Protein AF-A0A414S039-F1 (afdb_monomer)

Solvent-accessible surface area (backbone atoms only — not comparable to full-atom values): 17162 Å² total; per-residue (Å²): 117,70,66,64,52,52,51,50,50,51,52,53,52,40,61,73,67,53,50,52,66,58,47,48,56,64,47,54,73,49,40,61,67,52,50,52,54,48,49,56,51,47,52,50,54,47,50,54,74,72,63,42,92,84,55,82,83,49,75,64,58,53,52,49,46,52,53,53,48,52,50,47,46,53,52,49,43,52,51,51,50,52,51,52,50,53,52,48,52,56,51,53,52,30,40,51,34,32,50,50,41,50,50,50,55,53,52,48,50,54,49,52,49,32,32,47,76,63,75,46,81,65,76,59,84,81,73,71,86,61,46,65,59,25,49,51,36,37,30,67,69,71,72,48,88,54,69,58,53,53,51,44,53,50,51,52,53,52,50,54,51,54,28,34,54,30,31,67,75,67,35,51,66,60,24,18,49,52,51,50,50,51,60,55,49,50,25,47,41,69,57,69,40,46,74,68,51,44,51,46,38,49,51,34,56,43,44,25,72,77,71,65,52,89,72,78,61,69,38,70,72,68,33,70,68,47,44,50,50,34,56,55,48,19,66,71,43,28,69,58,54,53,49,52,53,50,49,53,31,60,76,69,72,44,59,68,45,81,50,94,59,50,57,54,55,51,31,59,55,50,48,72,40,71,72,44,40,68,67,32,76,49,72,64,36,36,17,54,51,22,38,20,50,50,50,26,47,58,45,33,44,74,68,45,86,56,44,42,46,56,97,72,30,39,34,61,103

pLDDT: mean 84.34, std 14.91, range [33.53, 97.75]

Foldseek 3Di:
DVVVVVVVVVVVVCVVVCVCVVCCVVVVLCVCLVVVLVVVVVVVVVCCVPVPPPDDDDPVNVVVVVVVSVVVSVVVSVVSVVVVVVVVVLLVVLLVLLVLLLVQLVQLLVVLCCLQPVVDQDLARDGDPCSVVSVVSLCVLVVHDDVLLVVQSVVSVVLSVVLNVCSPVVNSNVSNVSSVVLVLVLLLDLGQDHSVQSSQQSVQSSCCVVPVDDDGRGGPCPPPVLVVVLVVLLVVCLVVLVVVVVCVCVVVVHFKDQDPCVLVVVLVVCCVDVVVCVQCVDSSSSNSSSSSSVSSLVVCCVDNPAWHHDPRMIGGD

Structure (mmCIF, N/CA/C/O backbone):
data_AF-A0A414S039-F1
#
_entry.id   AF-A0A414S039-F1
#
loop_
_atom_site.group_PDB
_atom_site.id
_atom_site.type_symbol
_atom_site.label_atom_id
_atom_site.label_alt_id
_atom_site.label_comp_id
_atom_site.label_asym_id
_atom_site.label_entity_id
_atom_site.label_seq_id
_atom_site.pdbx_PDB_ins_code
_atom_site.Cartn_x
_atom_site.Cartn_y
_atom_site.Cartn_z
_atom_site.occupancy
_atom_site.B_iso_or_equiv
_atom_site.auth_seq_id
_atom_site.auth_comp_id
_atom_site.auth_asym_id
_atom_site.auth_atom_id
_atom_site.pdbx_PDB_model_num
ATOM 1 N N . MET A 1 1 ? 54.687 19.235 -17.667 1.00 43.09 1 MET A N 1
ATOM 2 C CA . MET A 1 1 ? 54.239 19.646 -16.315 1.00 43.09 1 MET A CA 1
ATOM 3 C C . MET A 1 1 ? 52.978 20.521 -16.342 1.00 43.09 1 MET A C 1
ATOM 5 O O . MET A 1 1 ? 52.082 20.271 -15.551 1.00 43.09 1 MET A O 1
ATOM 9 N N . ASN A 1 2 ? 52.832 21.465 -17.285 1.00 41.34 2 ASN A N 1
ATOM 10 C CA . ASN A 1 2 ? 51.665 22.371 -17.336 1.00 41.34 2 ASN A CA 1
ATOM 11 C C . ASN A 1 2 ? 50.341 21.715 -17.786 1.00 41.34 2 ASN A C 1
ATOM 13 O O . ASN A 1 2 ? 49.276 22.113 -17.326 1.00 41.34 2 ASN A O 1
ATOM 17 N N . PHE A 1 3 ? 50.390 20.674 -18.624 1.00 33.53 3 PHE A N 1
ATOM 18 C CA . PHE A 1 3 ? 49.184 19.992 -19.120 1.00 33.53 3 PHE A CA 1
ATOM 19 C C . PHE A 1 3 ? 48.488 19.155 -18.035 1.00 33.53 3 PHE A C 1
ATOM 21 O O . PHE A 1 3 ? 47.268 19.151 -17.922 1.00 33.53 3 PHE A O 1
ATOM 28 N N . THR A 1 4 ? 49.272 18.493 -17.182 1.00 38.31 4 THR A N 1
ATOM 29 C CA . THR A 1 4 ? 48.776 17.657 -16.082 1.00 38.31 4 THR A CA 1
ATOM 30 C C . THR A 1 4 ? 48.105 18.501 -14.998 1.00 38.31 4 THR A C 1
ATOM 32 O O . THR A 1 4 ? 47.059 18.124 -14.480 1.00 38.31 4 THR A O 1
ATOM 35 N N . ILE A 1 5 ? 48.661 19.681 -14.705 1.00 44.91 5 ILE A N 1
ATOM 36 C CA . ILE A 1 5 ? 48.104 20.627 -13.728 1.00 44.91 5 ILE A CA 1
ATOM 37 C C . ILE A 1 5 ? 46.807 21.251 -14.263 1.00 44.91 5 ILE A C 1
ATOM 39 O O . ILE A 1 5 ? 45.822 21.317 -13.530 1.00 44.91 5 ILE A O 1
ATOM 43 N N . ALA A 1 6 ? 46.762 21.620 -15.549 1.00 41.16 6 ALA A N 1
ATOM 44 C CA . ALA A 1 6 ? 45.540 22.101 -16.194 1.00 41.16 6 ALA A CA 1
ATOM 45 C C . ALA A 1 6 ? 44.437 21.026 -16.214 1.00 41.16 6 ALA A C 1
ATOM 47 O O . ALA A 1 6 ? 43.288 21.314 -15.891 1.00 41.16 6 ALA A O 1
ATOM 48 N N . PHE A 1 7 ? 44.785 19.769 -16.503 1.00 38.78 7 PHE A N 1
ATOM 49 C CA . PHE A 1 7 ? 43.836 18.652 -16.515 1.00 38.78 7 PHE A CA 1
ATOM 50 C C . PHE A 1 7 ? 43.270 18.349 -15.117 1.00 38.78 7 PHE A C 1
ATOM 52 O O . PHE A 1 7 ? 42.063 18.164 -14.957 1.00 38.78 7 PHE A O 1
ATOM 59 N N . ILE A 1 8 ? 44.114 18.382 -14.080 1.00 47.97 8 ILE A N 1
ATOM 60 C CA . ILE A 1 8 ? 43.689 18.212 -12.682 1.00 47.97 8 ILE A CA 1
ATOM 61 C C . ILE A 1 8 ? 42.815 19.393 -12.226 1.00 47.97 8 ILE A C 1
ATOM 63 O O . ILE A 1 8 ? 41.789 19.175 -11.581 1.00 47.97 8 ILE A O 1
ATOM 67 N N . ALA A 1 9 ? 43.153 20.630 -12.605 1.00 47.00 9 ALA A N 1
ATOM 68 C CA . ALA A 1 9 ? 42.349 21.815 -12.297 1.00 47.00 9 ALA A CA 1
ATOM 69 C C . ALA A 1 9 ? 40.960 21.760 -12.955 1.00 47.00 9 ALA A C 1
ATOM 71 O O . ALA A 1 9 ? 39.956 22.036 -12.298 1.00 47.00 9 ALA A O 1
ATOM 72 N N . ILE A 1 10 ? 40.886 21.311 -14.211 1.00 50.41 10 ILE A N 1
ATOM 73 C CA . ILE A 1 10 ? 39.634 21.097 -14.943 1.00 50.41 10 ILE A CA 1
ATOM 74 C C . ILE A 1 10 ? 38.785 20.012 -14.257 1.00 50.41 10 ILE A C 1
ATOM 76 O O . ILE A 1 10 ? 37.606 20.239 -13.981 1.00 50.41 10 ILE A O 1
ATOM 80 N N . ILE A 1 11 ? 39.373 18.868 -13.883 1.00 50.81 11 ILE A N 1
ATOM 81 C CA . ILE A 1 11 ? 38.671 17.796 -13.151 1.00 50.81 11 ILE A CA 1
ATOM 82 C C . ILE A 1 11 ? 38.147 18.292 -11.795 1.00 50.81 11 ILE A C 1
ATOM 84 O O . ILE A 1 11 ? 37.005 18.001 -11.430 1.00 50.81 11 ILE A O 1
ATOM 88 N N . MET A 1 12 ? 38.934 19.065 -11.046 1.00 51.44 12 MET A N 1
ATOM 89 C CA . MET A 1 12 ? 38.494 19.628 -9.765 1.00 51.44 12 MET A CA 1
ATOM 90 C C . MET A 1 12 ? 37.377 20.667 -9.938 1.00 51.44 12 MET A C 1
ATOM 92 O O . MET A 1 12 ? 36.434 20.681 -9.143 1.00 51.44 12 MET A O 1
ATOM 96 N N . MET A 1 13 ? 37.425 21.476 -11.000 1.00 48.81 13 MET A N 1
ATOM 97 C CA . MET A 1 13 ? 36.388 22.456 -11.334 1.00 48.81 13 MET A CA 1
ATOM 98 C C . MET A 1 13 ? 35.063 21.769 -11.705 1.00 48.81 13 MET A C 1
ATOM 100 O O . MET A 1 13 ? 34.014 22.105 -11.151 1.00 48.81 13 MET A O 1
ATOM 104 N N . TYR A 1 14 ? 35.106 20.725 -12.539 1.00 44.62 14 TYR A N 1
ATOM 105 C CA . TYR A 1 14 ? 33.929 19.917 -12.883 1.00 44.62 14 TYR A CA 1
ATOM 106 C C . TYR A 1 14 ? 33.366 19.139 -11.681 1.00 44.62 14 TYR A C 1
ATOM 108 O O . TYR A 1 14 ? 32.150 18.944 -11.588 1.00 44.62 14 TYR A O 1
ATOM 116 N N . LYS A 1 15 ? 34.217 18.704 -10.736 1.00 45.19 15 LYS A N 1
ATOM 117 C CA . LYS A 1 15 ? 33.803 18.017 -9.495 1.00 45.19 15 LYS A CA 1
ATOM 118 C C . LYS A 1 15 ? 33.050 18.956 -8.550 1.00 45.19 15 LYS A C 1
ATOM 120 O O . LYS A 1 15 ? 32.087 18.526 -7.920 1.00 45.19 15 LYS A O 1
ATOM 125 N N . ARG A 1 16 ? 33.446 20.232 -8.492 1.00 50.34 16 ARG A N 1
ATOM 126 C CA . ARG A 1 16 ? 32.816 21.268 -7.655 1.00 50.34 16 ARG A CA 1
ATOM 127 C C . ARG A 1 16 ? 31.472 21.760 -8.208 1.00 50.34 16 ARG A C 1
ATOM 129 O O . ARG A 1 16 ? 30.613 22.144 -7.426 1.00 50.34 16 ARG A O 1
ATOM 136 N N . LEU A 1 17 ? 31.269 21.693 -9.526 1.00 49.88 17 LEU A N 1
ATOM 137 C CA . LEU A 1 17 ? 30.041 22.133 -10.208 1.00 49.88 17 LEU A CA 1
ATOM 138 C C . LEU A 1 17 ? 28.927 21.067 -10.271 1.00 49.88 17 LEU A C 1
ATOM 140 O O . LEU A 1 17 ? 27.881 21.312 -10.859 1.00 49.88 17 LEU A O 1
ATOM 144 N N . GLY A 1 18 ? 29.129 19.858 -9.731 1.00 42.47 18 GLY A N 1
ATOM 145 C CA . GLY A 1 18 ? 28.109 18.793 -9.746 1.00 42.47 18 GLY A CA 1
ATOM 146 C C . GLY A 1 18 ? 27.827 18.168 -11.126 1.00 42.47 18 GLY A C 1
ATOM 147 O O . GLY A 1 18 ? 27.131 17.153 -11.208 1.00 42.47 18 GLY A O 1
ATOM 148 N N . ILE A 1 19 ? 28.434 18.697 -12.196 1.00 46.62 19 ILE A N 1
ATOM 149 C CA . ILE A 1 19 ? 28.293 18.262 -13.597 1.00 46.62 19 ILE A CA 1
ATOM 150 C C . ILE A 1 19 ? 28.735 16.799 -13.769 1.00 46.62 19 ILE A C 1
ATOM 152 O O . ILE A 1 19 ? 28.129 16.063 -14.543 1.00 46.62 19 ILE A O 1
ATOM 156 N N . PHE A 1 20 ? 29.704 16.317 -12.979 1.00 45.41 20 PHE A N 1
ATOM 157 C CA . PHE A 1 20 ? 30.081 14.898 -12.976 1.00 45.41 20 PHE A CA 1
ATOM 158 C C . PHE A 1 20 ? 28.930 13.961 -12.617 1.00 45.41 20 PHE A C 1
ATOM 160 O O . PHE A 1 20 ? 28.958 12.827 -13.058 1.00 45.41 20 PHE A O 1
ATOM 167 N N . SER A 1 21 ? 27.927 14.364 -11.837 1.00 44.66 21 SER A N 1
ATOM 168 C CA . SER A 1 21 ? 26.818 13.455 -11.508 1.00 44.66 21 SER A CA 1
ATOM 169 C C . SER A 1 21 ? 25.917 13.178 -12.719 1.00 44.66 21 SER A C 1
ATOM 171 O O . SER A 1 21 ? 25.520 12.032 -12.932 1.00 44.66 21 SER A O 1
ATOM 173 N N . TYR A 1 22 ? 25.688 14.208 -13.540 1.00 41.97 22 TYR A N 1
ATOM 174 C CA . TYR A 1 22 ? 24.918 14.159 -14.780 1.00 41.97 22 TYR A CA 1
ATOM 175 C C . TYR A 1 22 ? 25.745 13.554 -15.928 1.00 41.97 22 TYR A C 1
ATOM 177 O O . TYR A 1 22 ? 25.326 12.574 -16.539 1.00 41.97 22 TYR A O 1
ATOM 185 N N . LEU A 1 23 ? 26.987 14.018 -16.131 1.00 42.69 23 LEU A N 1
ATOM 186 C CA . LEU A 1 23 ? 27.935 13.432 -17.089 1.00 42.69 23 LEU A CA 1
ATOM 187 C C . LEU A 1 23 ? 28.248 11.965 -16.764 1.00 42.69 23 LEU A C 1
ATOM 189 O O . LEU A 1 23 ? 28.336 11.166 -17.678 1.00 42.69 23 LEU A O 1
ATOM 193 N N . LYS A 1 24 ? 28.369 11.550 -15.497 1.00 49.28 24 LYS A N 1
ATOM 194 C CA . LYS A 1 24 ? 28.621 10.138 -15.135 1.00 49.28 24 LYS A CA 1
ATOM 195 C C . LYS A 1 24 ? 27.445 9.225 -15.473 1.00 49.28 24 LYS A C 1
ATOM 197 O O . LYS A 1 24 ? 27.673 8.046 -15.715 1.00 49.28 24 LYS A O 1
ATOM 202 N N . TYR A 1 25 ? 26.218 9.742 -15.507 1.00 50.59 25 TYR A N 1
ATOM 203 C CA . TYR A 1 25 ? 25.056 8.975 -15.955 1.00 50.59 25 TYR A CA 1
ATOM 204 C C . TYR A 1 25 ? 25.025 8.881 -17.486 1.00 50.59 25 TYR A C 1
ATOM 206 O O . TYR A 1 25 ? 24.966 7.780 -18.023 1.00 50.59 25 TYR A O 1
ATOM 214 N N . THR A 1 26 ? 25.174 10.008 -18.188 1.00 51.19 26 THR A N 1
ATOM 215 C CA . THR A 1 26 ? 25.088 10.057 -19.657 1.00 51.19 26 THR A CA 1
ATOM 216 C C . THR A 1 26 ? 26.333 9.481 -20.346 1.00 51.19 26 THR A C 1
ATOM 218 O O . THR A 1 26 ? 26.210 8.656 -21.241 1.00 51.19 26 THR A O 1
ATOM 221 N N . ILE A 1 27 ? 27.544 9.836 -19.903 1.00 56.53 27 ILE A N 1
ATOM 222 C CA . ILE A 1 27 ? 28.824 9.303 -20.416 1.00 56.53 27 ILE A CA 1
ATOM 223 C C . ILE A 1 27 ? 29.087 7.894 -19.883 1.00 56.53 27 ILE A C 1
ATOM 225 O O . ILE A 1 27 ? 29.599 7.057 -20.619 1.00 56.53 27 ILE A O 1
ATOM 229 N N . GLY A 1 28 ? 28.700 7.584 -18.641 1.00 59.47 28 GLY A N 1
ATOM 230 C CA . GLY A 1 28 ? 28.885 6.242 -18.074 1.00 59.47 28 GLY A CA 1
ATOM 231 C C . GLY A 1 28 ? 28.172 5.147 -18.871 1.00 59.47 28 GLY A C 1
ATOM 232 O O . GLY A 1 28 ? 28.682 4.034 -18.968 1.00 59.47 28 GLY A O 1
ATOM 233 N N . GLN A 1 29 ? 27.039 5.469 -19.502 1.00 62.41 29 GLN A N 1
ATOM 234 C CA . GLN A 1 29 ? 26.310 4.541 -20.368 1.00 62.41 29 GLN A CA 1
ATOM 235 C C . GLN A 1 29 ? 27.015 4.259 -21.701 1.00 62.41 29 GLN A C 1
ATOM 237 O O . GLN A 1 29 ? 26.855 3.162 -22.227 1.00 62.41 29 GLN A O 1
ATOM 242 N N . TYR A 1 30 ? 27.813 5.190 -22.227 1.00 70.12 30 TYR A N 1
ATOM 243 C CA . TYR A 1 30 ? 28.584 5.008 -23.467 1.00 70.12 30 TYR A CA 1
ATOM 244 C C . TYR A 1 30 ? 30.063 4.693 -23.216 1.00 70.12 30 TYR A C 1
ATOM 246 O O . TYR A 1 30 ? 30.800 4.402 -24.152 1.00 70.12 30 TYR A O 1
ATOM 254 N N . LEU A 1 31 ? 30.492 4.673 -21.952 1.00 71.94 31 LEU A N 1
ATOM 255 C CA . LEU A 1 31 ? 31.853 4.344 -21.539 1.00 71.94 31 LEU A CA 1
ATOM 256 C C . LEU A 1 31 ? 32.360 3.007 -22.124 1.00 71.94 31 LEU A C 1
ATOM 258 O O . LEU A 1 31 ? 33.510 2.976 -22.564 1.00 71.94 31 LEU A O 1
ATOM 262 N N . PRO A 1 32 ? 31.549 1.932 -22.231 1.00 73.81 32 PRO A N 1
ATOM 263 C CA . PRO A 1 32 ? 31.990 0.695 -22.880 1.00 73.81 32 PRO A CA 1
ATOM 264 C C . PRO A 1 32 ? 32.329 0.853 -24.369 1.00 73.81 32 PRO A C 1
ATOM 266 O O . PRO A 1 32 ? 33.246 0.183 -24.832 1.00 73.81 32 PRO A O 1
ATOM 269 N N . MET A 1 33 ? 31.673 1.772 -25.098 1.00 75.62 33 MET A N 1
ATOM 270 C CA . MET A 1 33 ? 32.000 2.077 -26.504 1.00 75.62 33 MET A CA 1
ATOM 271 C C . MET A 1 33 ? 33.389 2.706 -26.669 1.00 75.62 33 MET A C 1
ATOM 273 O O . MET A 1 33 ? 33.927 2.701 -27.766 1.00 75.62 33 MET A O 1
ATOM 277 N N . VAL A 1 34 ? 33.974 3.247 -25.597 1.00 74.62 34 VAL A N 1
ATOM 278 C CA . VAL A 1 34 ? 35.318 3.846 -25.613 1.00 74.62 34 VAL A CA 1
ATOM 279 C C . VAL A 1 34 ? 36.339 2.908 -24.968 1.00 74.62 34 VAL A C 1
ATOM 281 O O . VAL A 1 34 ? 37.419 2.696 -25.515 1.00 74.62 34 VAL A O 1
ATOM 284 N N . LEU A 1 35 ? 35.998 2.308 -23.822 1.00 73.31 35 LEU A N 1
ATOM 285 C CA . LEU A 1 35 ? 36.905 1.442 -23.066 1.00 73.31 35 LEU A CA 1
ATOM 286 C C . LEU A 1 35 ? 37.249 0.150 -23.804 1.00 73.31 35 LEU A C 1
ATOM 288 O O . LEU A 1 35 ? 38.414 -0.223 -23.828 1.00 73.31 35 LEU A O 1
ATOM 292 N N . ILE A 1 36 ? 36.271 -0.540 -24.395 1.00 73.88 36 ILE A N 1
ATOM 293 C CA . ILE A 1 36 ? 36.509 -1.850 -25.020 1.00 73.88 36 ILE A CA 1
ATOM 294 C C . ILE A 1 36 ? 37.366 -1.712 -26.290 1.00 73.88 36 ILE A C 1
ATOM 296 O O . ILE A 1 36 ? 38.376 -2.412 -26.389 1.00 73.88 36 ILE A O 1
ATOM 300 N N . PRO A 1 37 ? 37.081 -0.761 -27.203 1.00 80.44 37 PRO A N 1
ATOM 301 C CA . PRO A 1 37 ? 38.007 -0.410 -28.280 1.00 80.44 37 PRO A CA 1
ATOM 302 C C . PRO A 1 37 ? 39.390 0.031 -27.793 1.00 80.44 37 PRO A C 1
ATOM 304 O O . PRO A 1 37 ? 40.398 -0.384 -28.361 1.00 80.44 37 PRO A O 1
ATOM 307 N N . GLY A 1 38 ? 39.454 0.830 -26.722 1.00 75.44 38 GLY A N 1
ATOM 308 C CA . GLY A 1 38 ? 40.718 1.278 -26.136 1.00 75.44 38 GLY A CA 1
ATOM 309 C C . GLY A 1 38 ? 41.568 0.132 -25.578 1.00 75.44 38 GLY A C 1
ATOM 310 O O . GLY A 1 38 ? 42.775 0.107 -25.797 1.00 75.44 38 GLY A O 1
ATOM 311 N N . ILE A 1 39 ? 40.946 -0.847 -24.914 1.00 76.00 39 ILE A N 1
ATOM 312 C CA . ILE A 1 39 ? 41.614 -2.054 -24.407 1.00 76.00 39 ILE A CA 1
ATOM 313 C C . ILE A 1 39 ? 42.107 -2.921 -25.570 1.00 76.00 39 ILE A C 1
ATOM 315 O O . ILE A 1 39 ? 43.247 -3.372 -25.536 1.00 76.00 39 ILE A O 1
ATOM 319 N N . ALA A 1 40 ? 41.298 -3.115 -26.617 1.00 76.19 40 ALA A N 1
ATOM 320 C CA . ALA A 1 40 ? 41.705 -3.873 -27.801 1.00 76.19 40 ALA A CA 1
ATOM 321 C C . ALA A 1 40 ? 42.925 -3.243 -28.501 1.00 76.19 40 ALA A C 1
ATOM 323 O O . ALA A 1 40 ? 43.854 -3.952 -28.888 1.00 76.19 40 ALA A O 1
ATOM 324 N N . LEU A 1 41 ? 42.961 -1.910 -28.595 1.00 78.81 41 LEU A N 1
ATOM 325 C CA . LEU A 1 41 ? 44.102 -1.173 -29.139 1.00 78.81 41 LEU A CA 1
ATOM 326 C C . LEU A 1 41 ? 45.338 -1.267 -28.230 1.00 78.81 41 LEU A C 1
ATOM 328 O O . LEU A 1 41 ? 46.450 -1.439 -28.720 1.00 78.81 41 LEU A O 1
ATOM 332 N N . LEU A 1 42 ? 45.154 -1.208 -26.909 1.00 76.19 42 LEU A N 1
ATOM 333 C CA . LEU A 1 42 ? 46.243 -1.341 -25.940 1.00 76.19 42 LEU A CA 1
ATOM 334 C C . LEU A 1 42 ? 46.865 -2.744 -25.968 1.00 76.19 42 LEU A C 1
ATOM 336 O O . LEU A 1 42 ? 48.086 -2.854 -25.950 1.00 76.19 42 LEU A O 1
ATOM 340 N N . ILE A 1 43 ? 46.051 -3.801 -26.060 1.00 78.12 43 ILE A N 1
ATOM 341 C CA . ILE A 1 43 ? 46.523 -5.187 -26.209 1.00 78.12 43 ILE A CA 1
ATOM 342 C C . ILE A 1 43 ? 47.388 -5.321 -27.464 1.00 78.12 43 ILE A C 1
ATOM 344 O O . ILE A 1 43 ? 48.472 -5.893 -27.388 1.00 78.12 43 ILE A O 1
ATOM 348 N N . PHE A 1 44 ? 46.958 -4.744 -28.591 1.00 75.81 44 PHE A N 1
ATOM 349 C CA . PHE A 1 44 ? 47.769 -4.717 -29.806 1.00 75.81 44 PHE A CA 1
ATOM 350 C C . PHE A 1 44 ? 49.103 -3.993 -29.589 1.00 75.81 44 PHE A C 1
ATOM 352 O O . PHE A 1 44 ? 50.144 -4.581 -29.858 1.00 75.81 44 PHE A O 1
ATOM 359 N N . CYS A 1 45 ? 49.095 -2.782 -29.016 1.00 75.94 45 CYS A N 1
ATOM 360 C CA . CYS A 1 45 ? 50.324 -2.033 -28.728 1.00 75.94 45 CYS A CA 1
ATOM 361 C C . CYS A 1 45 ? 51.285 -2.787 -27.792 1.00 75.94 45 CYS A C 1
ATOM 363 O O . CYS A 1 45 ? 52.500 -2.692 -27.943 1.00 75.94 45 CYS A O 1
ATOM 365 N N . VAL A 1 46 ? 50.764 -3.525 -26.806 1.00 75.06 46 VAL A N 1
ATOM 366 C CA . VAL A 1 46 ? 51.587 -4.333 -25.893 1.00 75.06 46 VAL A CA 1
ATOM 367 C C . VAL A 1 46 ? 52.187 -5.530 -26.624 1.00 75.06 46 VAL A C 1
ATOM 369 O O . VAL A 1 46 ? 53.375 -5.783 -26.459 1.00 75.06 46 VAL A O 1
ATOM 372 N N . ILE A 1 47 ? 51.409 -6.232 -27.454 1.00 71.56 47 ILE A N 1
ATOM 373 C CA . ILE A 1 47 ? 51.903 -7.355 -28.263 1.00 71.56 47 ILE A CA 1
ATOM 374 C C . ILE A 1 47 ? 53.007 -6.880 -29.210 1.00 71.56 47 ILE A C 1
ATOM 376 O O . ILE A 1 47 ? 54.062 -7.508 -29.252 1.00 71.56 47 ILE A O 1
ATOM 380 N N . THR A 1 48 ? 52.814 -5.752 -29.899 1.00 68.19 48 THR A N 1
ATOM 381 C CA . THR A 1 48 ? 53.848 -5.185 -30.773 1.00 68.19 48 THR A CA 1
ATOM 382 C C . THR A 1 48 ? 55.093 -4.795 -29.977 1.00 68.19 48 THR A C 1
ATOM 384 O O . THR A 1 48 ? 56.185 -5.193 -30.339 1.00 68.19 48 THR A O 1
ATOM 387 N N . LEU A 1 49 ? 54.964 -4.114 -28.833 1.00 68.44 49 LEU A N 1
ATOM 388 C CA . LEU A 1 49 ? 56.131 -3.678 -28.051 1.00 68.44 49 LEU A CA 1
ATOM 389 C C . LEU A 1 49 ? 56.907 -4.826 -27.374 1.00 68.44 49 LEU A C 1
ATOM 391 O O . LEU A 1 49 ? 58.109 -4.683 -27.163 1.00 68.44 49 LEU A O 1
ATOM 395 N N . TYR A 1 50 ? 56.249 -5.933 -27.004 1.00 64.00 50 TYR A N 1
ATOM 396 C CA . TYR A 1 50 ? 56.884 -7.057 -26.292 1.00 64.00 50 TYR A CA 1
ATOM 397 C C . TYR A 1 50 ? 57.393 -8.185 -27.203 1.00 64.00 50 TYR A C 1
ATOM 399 O O . TYR A 1 50 ? 58.367 -8.838 -26.835 1.00 64.00 50 TYR A O 1
ATOM 407 N N . TYR A 1 51 ? 56.762 -8.439 -28.356 1.00 60.78 51 TYR A N 1
ATOM 408 C CA . TYR A 1 51 ? 57.121 -9.553 -29.253 1.00 60.78 51 TYR A CA 1
ATOM 409 C C . TYR A 1 51 ? 57.946 -9.132 -30.489 1.00 60.78 51 TYR A C 1
ATOM 411 O O . TYR A 1 51 ? 58.403 -9.996 -31.232 1.00 60.78 51 TYR A O 1
ATOM 419 N N . GLU A 1 52 ? 58.196 -7.835 -30.710 1.00 56.03 52 GLU A N 1
ATOM 420 C CA . GLU A 1 52 ? 58.962 -7.328 -31.866 1.00 56.03 52 GLU A CA 1
ATOM 421 C C . GLU A 1 52 ? 60.508 -7.429 -31.856 1.00 56.03 52 GLU A C 1
ATOM 423 O O . GLU A 1 52 ? 61.083 -7.015 -32.867 1.00 56.03 52 GLU A O 1
ATOM 428 N N . PRO A 1 53 ? 61.256 -7.959 -30.858 1.00 56.50 53 PRO A N 1
ATOM 429 C CA . PRO A 1 53 ? 62.712 -8.015 -31.020 1.00 56.50 53 PRO A CA 1
ATOM 430 C C . PRO A 1 53 ? 63.183 -8.845 -32.232 1.00 56.50 53 PRO A C 1
ATOM 432 O O . PRO A 1 53 ? 64.266 -8.574 -32.747 1.00 56.50 53 PRO A O 1
ATOM 435 N N . GLU A 1 54 ? 62.394 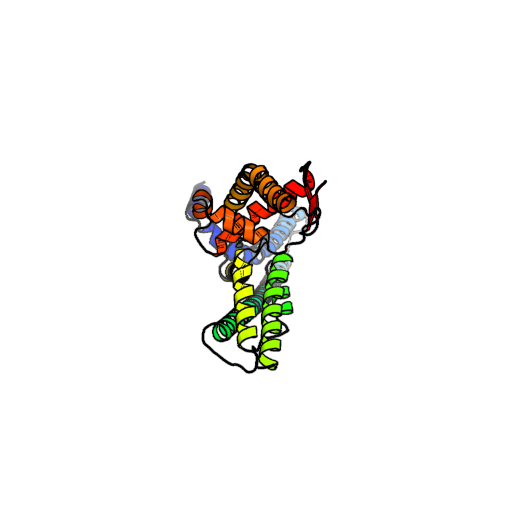-9.816 -32.719 1.00 54.66 54 GLU A N 1
ATOM 436 C CA . GLU A 1 54 ? 62.867 -10.798 -33.716 1.00 54.66 54 GLU A CA 1
ATOM 437 C C . GLU A 1 54 ? 62.116 -10.813 -35.063 1.00 54.66 54 GLU A C 1
ATOM 439 O O . GLU A 1 54 ? 62.689 -11.228 -36.071 1.00 54.66 54 GLU A O 1
ATOM 444 N N . THR A 1 55 ? 60.887 -10.294 -35.157 1.00 57.66 55 THR A N 1
ATOM 445 C CA . THR A 1 55 ? 60.123 -10.239 -36.421 1.00 57.66 55 THR A CA 1
ATOM 446 C C . THR A 1 55 ? 59.587 -8.835 -36.676 1.00 57.66 55 THR A C 1
ATOM 448 O O . THR A 1 55 ? 58.689 -8.374 -35.977 1.00 57.66 55 THR A O 1
ATOM 451 N N . LYS A 1 56 ? 60.122 -8.145 -37.693 1.00 65.19 56 LYS A N 1
ATOM 452 C CA . LYS A 1 56 ? 59.632 -6.823 -38.114 1.00 65.19 56 LYS A CA 1
ATOM 453 C C . LYS A 1 56 ? 58.254 -6.961 -38.761 1.00 65.19 56 LYS A C 1
ATOM 455 O O . LYS A 1 56 ? 58.154 -7.547 -39.838 1.00 65.19 56 LYS A O 1
ATOM 460 N N . LEU A 1 57 ? 57.230 -6.372 -38.147 1.00 65.44 57 LEU A N 1
ATOM 461 C CA . LEU A 1 57 ? 55.896 -6.254 -38.734 1.00 65.44 57 LEU A CA 1
ATOM 462 C C . LEU A 1 57 ? 55.953 -5.563 -40.102 1.00 65.44 57 LEU A C 1
ATOM 464 O O . LEU A 1 57 ? 56.565 -4.503 -40.281 1.00 65.44 57 LEU A O 1
ATOM 468 N N . THR A 1 58 ? 55.291 -6.156 -41.088 1.00 74.38 58 THR A N 1
ATOM 469 C CA . THR A 1 58 ? 55.184 -5.583 -42.427 1.00 74.38 58 THR A CA 1
ATOM 470 C C . THR A 1 58 ? 54.083 -4.522 -42.484 1.00 74.38 58 THR A C 1
ATOM 472 O O . THR A 1 58 ? 53.079 -4.569 -41.772 1.00 74.38 58 THR A O 1
ATOM 475 N N . LYS A 1 59 ? 54.223 -3.554 -43.401 1.00 73.44 59 LYS A N 1
ATOM 476 C CA . LYS A 1 59 ? 53.188 -2.527 -43.637 1.00 73.44 59 LYS A CA 1
ATOM 477 C C . LYS A 1 59 ? 51.817 -3.138 -43.959 1.00 73.44 59 LYS A C 1
ATOM 479 O O . LYS A 1 59 ? 50.797 -2.549 -43.618 1.00 73.44 59 LYS A O 1
ATOM 484 N N . SER A 1 60 ? 51.794 -4.303 -44.610 1.00 78.50 60 SER A N 1
ATOM 485 C CA . SER A 1 60 ? 50.559 -5.009 -44.964 1.00 78.50 60 SER A CA 1
ATOM 486 C C . SER A 1 60 ? 49.832 -5.553 -43.732 1.00 78.50 60 SER A C 1
ATOM 488 O O . SER A 1 60 ? 48.616 -5.395 -43.636 1.00 78.50 60 SER A O 1
ATOM 490 N N . GLU A 1 61 ? 50.559 -6.108 -42.762 1.00 75.31 61 GLU A N 1
ATOM 491 C CA . GLU A 1 61 ? 49.993 -6.615 -41.504 1.00 75.31 61 GLU A CA 1
ATOM 492 C C . GLU A 1 61 ? 49.438 -5.485 -40.631 1.00 75.31 61 GLU A C 1
ATOM 494 O O . GLU A 1 61 ? 48.343 -5.615 -40.086 1.00 75.31 61 GLU A O 1
ATOM 499 N N . LEU A 1 62 ? 50.125 -4.338 -40.578 1.00 72.50 62 LEU A N 1
ATOM 500 C CA . LEU A 1 62 ? 49.620 -3.125 -39.922 1.00 72.50 62 LEU A CA 1
ATOM 501 C C . LEU A 1 62 ? 48.306 -2.646 -40.551 1.00 72.50 62 LEU A C 1
ATOM 503 O O . LEU A 1 62 ? 47.334 -2.398 -39.840 1.00 72.50 62 LEU A O 1
ATOM 507 N N . ILE A 1 63 ? 48.245 -2.546 -41.882 1.00 76.19 63 ILE A N 1
ATOM 508 C CA . ILE A 1 63 ? 47.026 -2.131 -42.596 1.00 76.19 63 ILE A CA 1
ATOM 509 C C . ILE A 1 63 ? 45.888 -3.142 -42.378 1.00 76.19 63 ILE A C 1
ATOM 511 O O . ILE A 1 63 ? 44.750 -2.737 -42.138 1.00 76.19 63 ILE A O 1
ATOM 515 N N . SER A 1 64 ? 46.191 -4.443 -42.403 1.00 79.88 64 SER A N 1
ATOM 516 C CA . SER A 1 64 ? 45.228 -5.516 -42.128 1.00 79.88 64 SER A CA 1
ATOM 517 C C . SER A 1 64 ? 44.677 -5.442 -40.699 1.00 79.88 64 SER A C 1
ATOM 519 O O . SER A 1 64 ? 43.463 -5.550 -40.489 1.00 79.88 64 SER A O 1
ATOM 521 N N . PHE A 1 65 ? 45.542 -5.169 -39.715 1.00 79.00 65 PHE A N 1
ATOM 522 C CA . PHE A 1 65 ? 45.129 -4.937 -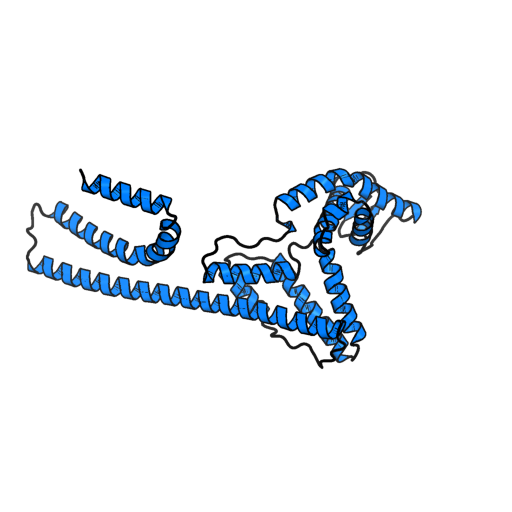38.335 1.00 79.00 65 PHE A CA 1
ATOM 523 C C . PHE A 1 65 ? 44.226 -3.710 -38.220 1.00 79.00 65 PHE A C 1
ATOM 525 O O . PHE A 1 65 ? 43.148 -3.821 -37.647 1.00 79.00 65 PHE A O 1
ATOM 532 N N . TYR A 1 66 ? 44.603 -2.560 -38.790 1.00 76.25 66 TYR A N 1
ATOM 533 C CA . TYR A 1 66 ? 43.762 -1.359 -38.737 1.00 76.25 66 TYR A CA 1
ATOM 534 C C . TYR A 1 66 ? 42.399 -1.579 -39.400 1.00 76.25 66 TYR A C 1
ATOM 536 O O . TYR A 1 66 ? 41.387 -1.136 -38.858 1.00 76.25 66 TYR A O 1
ATOM 544 N N . GLY A 1 67 ? 42.349 -2.303 -40.523 1.00 77.50 67 GLY A N 1
ATOM 545 C CA . GLY A 1 67 ? 41.094 -2.697 -41.166 1.00 77.50 67 GLY A CA 1
ATOM 546 C C . GLY A 1 67 ? 40.229 -3.583 -40.265 1.00 77.50 67 GLY A C 1
ATOM 547 O O . GLY A 1 67 ? 39.049 -3.297 -40.059 1.00 77.50 67 GLY A O 1
ATOM 548 N N . SER A 1 68 ? 40.828 -4.610 -39.661 1.00 82.56 68 SER A N 1
ATOM 549 C CA . SER A 1 68 ? 40.146 -5.530 -38.738 1.00 82.56 68 SER A CA 1
ATOM 550 C C . SER A 1 68 ? 39.688 -4.833 -37.454 1.00 82.56 68 SER A C 1
ATOM 552 O O . SER A 1 68 ? 38.582 -5.068 -36.971 1.00 82.56 68 SER A O 1
ATOM 554 N N . PHE A 1 69 ? 40.507 -3.928 -36.921 1.00 78.81 69 PHE A N 1
ATOM 555 C CA . PHE A 1 69 ? 40.204 -3.122 -35.746 1.00 78.81 69 PHE A CA 1
ATOM 556 C C . PHE A 1 69 ? 39.055 -2.151 -36.025 1.00 78.81 69 PHE A C 1
ATOM 558 O O . PHE A 1 69 ? 38.112 -2.089 -35.242 1.00 78.81 69 PHE A O 1
ATOM 565 N N . LEU A 1 70 ? 39.073 -1.437 -37.154 1.00 78.81 70 LEU A N 1
ATOM 566 C CA . LEU A 1 70 ? 37.970 -0.557 -37.552 1.00 78.81 70 LEU A CA 1
ATOM 567 C C . LEU A 1 70 ? 36.662 -1.335 -37.738 1.00 78.81 70 LEU A C 1
ATOM 569 O O . LEU A 1 70 ? 35.616 -0.882 -37.270 1.00 78.81 70 LEU A O 1
ATOM 573 N N . ALA A 1 71 ? 36.719 -2.519 -38.355 1.00 85.44 71 ALA A N 1
ATOM 574 C CA . ALA A 1 71 ? 35.561 -3.400 -38.486 1.00 85.44 71 ALA A CA 1
ATOM 575 C C . ALA A 1 71 ? 35.030 -3.857 -37.115 1.00 85.44 71 ALA A C 1
ATOM 577 O O . ALA A 1 71 ? 33.823 -3.791 -36.870 1.00 85.44 71 ALA A O 1
ATOM 578 N N . PHE A 1 72 ? 35.920 -4.245 -36.195 1.00 85.19 72 PHE A N 1
ATOM 579 C CA . PHE A 1 72 ? 35.570 -4.588 -34.815 1.00 85.19 72 PHE A CA 1
ATOM 580 C C . PHE A 1 72 ? 34.909 -3.417 -34.082 1.00 85.19 72 PHE A C 1
ATOM 582 O O . PHE A 1 72 ? 33.837 -3.591 -33.505 1.00 85.19 72 PHE A O 1
ATOM 589 N N . VAL A 1 73 ? 35.504 -2.221 -34.124 1.00 82.12 73 VAL A N 1
ATOM 590 C CA . VAL A 1 73 ? 34.954 -1.025 -33.470 1.00 82.12 73 VAL A CA 1
ATOM 591 C C . VAL A 1 73 ? 33.578 -0.689 -34.038 1.00 82.12 73 VAL A C 1
ATOM 593 O O . VAL A 1 73 ? 32.649 -0.445 -33.269 1.00 82.12 73 VAL A O 1
ATOM 596 N N . GLY A 1 74 ? 33.416 -0.733 -35.362 1.00 81.69 74 GLY A N 1
ATOM 597 C CA . GLY A 1 74 ? 32.129 -0.507 -36.018 1.00 81.69 74 GLY A CA 1
ATOM 598 C C . GLY A 1 74 ? 31.058 -1.499 -35.558 1.00 81.69 74 GLY A C 1
ATOM 599 O O . GLY A 1 74 ? 29.985 -1.085 -35.111 1.00 81.69 74 GLY A O 1
ATOM 600 N N . ALA A 1 75 ? 31.359 -2.799 -35.603 1.00 88.62 75 ALA A N 1
ATOM 601 C CA . ALA A 1 75 ? 30.432 -3.852 -35.191 1.00 88.62 75 ALA A CA 1
ATOM 602 C C . ALA A 1 75 ? 30.094 -3.784 -33.692 1.00 88.62 75 ALA A C 1
ATOM 604 O O . ALA A 1 75 ? 28.925 -3.885 -33.313 1.00 88.62 75 ALA A O 1
ATOM 605 N N . PHE A 1 76 ? 31.096 -3.560 -32.838 1.00 82.44 76 PHE A N 1
ATOM 606 C CA . PHE A 1 76 ? 30.923 -3.459 -31.392 1.00 82.44 76 PHE A CA 1
ATOM 607 C C . PHE A 1 76 ? 30.077 -2.241 -31.004 1.00 82.44 76 PHE A C 1
ATOM 609 O O . PHE A 1 76 ? 29.102 -2.378 -30.264 1.00 82.44 76 PHE A O 1
ATOM 616 N N . CYS A 1 77 ? 30.408 -1.055 -31.523 1.00 83.00 77 CYS A N 1
ATOM 617 C CA . CYS A 1 77 ? 29.675 0.173 -31.223 1.00 83.00 77 CYS A CA 1
ATOM 618 C C . CYS A 1 77 ? 28.224 0.098 -31.713 1.00 83.00 77 CYS A C 1
ATOM 620 O O . CYS A 1 77 ? 27.318 0.477 -30.968 1.00 83.00 77 CYS A O 1
ATOM 622 N N . LEU A 1 78 ? 27.982 -0.440 -32.915 1.00 85.88 78 LEU A N 1
ATOM 623 C CA . LEU A 1 78 ? 26.628 -0.639 -33.438 1.00 85.88 78 LEU A CA 1
ATOM 624 C C . LEU A 1 78 ? 25.840 -1.648 -32.590 1.00 85.88 78 LEU A C 1
ATOM 626 O O . LEU A 1 78 ? 24.713 -1.361 -32.183 1.00 85.88 78 LEU A O 1
ATOM 630 N N . GLY A 1 79 ? 26.436 -2.801 -32.276 1.00 84.75 79 GLY A N 1
ATOM 631 C CA . GLY A 1 79 ? 25.809 -3.825 -31.439 1.00 84.75 79 GLY A CA 1
ATOM 632 C C . GLY A 1 79 ? 25.470 -3.307 -30.040 1.00 84.75 79 GLY A C 1
ATOM 633 O O . GLY A 1 79 ? 24.350 -3.489 -29.560 1.00 84.75 79 GLY A O 1
ATOM 634 N N . TYR A 1 80 ? 26.395 -2.583 -29.407 1.00 80.50 80 TYR A N 1
ATOM 635 C CA . TYR A 1 80 ? 26.182 -1.981 -28.092 1.00 80.50 80 TYR A CA 1
ATOM 636 C C . TYR A 1 80 ? 25.132 -0.857 -28.125 1.00 80.50 80 TYR A C 1
ATOM 638 O O . TYR A 1 80 ? 24.321 -0.743 -27.203 1.00 80.50 80 TYR A O 1
ATOM 646 N N . PHE A 1 81 ? 25.083 -0.057 -29.195 1.00 81.75 81 PHE A N 1
ATOM 647 C CA . PHE A 1 81 ? 24.036 0.949 -29.390 1.00 81.75 81 PHE A CA 1
ATOM 648 C C . PHE A 1 81 ? 22.646 0.309 -29.495 1.00 81.75 81 PHE A C 1
ATOM 650 O O . PHE A 1 81 ? 21.721 0.732 -28.800 1.00 81.75 81 PHE A O 1
ATOM 657 N N . ILE A 1 82 ? 22.500 -0.737 -30.316 1.00 83.69 82 ILE A N 1
ATOM 658 C CA . ILE A 1 82 ? 21.243 -1.489 -30.457 1.00 83.69 82 ILE A CA 1
ATOM 659 C C . ILE A 1 82 ? 20.844 -2.110 -29.116 1.00 83.69 82 ILE A C 1
ATOM 661 O O . ILE A 1 82 ? 19.691 -1.989 -28.704 1.00 83.69 82 ILE A O 1
ATOM 665 N N . TYR A 1 83 ? 21.795 -2.716 -28.401 1.00 81.44 83 TYR A N 1
ATOM 666 C CA . TYR A 1 83 ? 21.567 -3.260 -27.065 1.00 81.44 83 TYR A CA 1
ATOM 667 C C . TYR A 1 83 ? 21.019 -2.195 -26.106 1.00 81.44 83 TYR A C 1
ATOM 669 O O . TYR A 1 83 ? 19.989 -2.415 -25.468 1.00 81.44 83 TYR A O 1
ATOM 677 N N . LYS A 1 84 ? 21.650 -1.016 -26.048 1.00 79.56 84 LYS A N 1
ATOM 678 C CA . LYS A 1 84 ? 21.208 0.087 -25.183 1.00 79.56 84 LYS A CA 1
ATOM 679 C C . LYS A 1 84 ? 19.847 0.643 -25.575 1.00 79.56 84 LYS A C 1
ATOM 681 O O . LYS A 1 84 ? 19.038 0.948 -24.700 1.00 79.56 84 LYS A O 1
ATOM 686 N N . ARG A 1 85 ? 19.566 0.738 -26.873 1.00 80.81 85 ARG A N 1
ATOM 687 C CA . ARG A 1 85 ? 18.253 1.152 -27.373 1.00 80.81 85 ARG A CA 1
ATOM 688 C C . ARG A 1 85 ? 17.165 0.149 -26.986 1.00 80.81 85 ARG A C 1
ATOM 690 O O . ARG A 1 85 ? 16.116 0.560 -26.507 1.00 80.81 85 ARG A O 1
ATOM 697 N N . ASN A 1 86 ? 17.429 -1.147 -27.132 1.00 81.31 86 ASN A N 1
ATOM 698 C CA . ASN A 1 86 ? 16.497 -2.199 -26.723 1.00 81.31 86 ASN A CA 1
ATOM 699 C C . ASN A 1 86 ? 16.283 -2.217 -25.206 1.00 81.31 86 ASN A C 1
ATOM 701 O O . ASN A 1 86 ? 15.159 -2.403 -24.751 1.00 81.31 86 ASN A O 1
ATOM 705 N N . GLU A 1 87 ? 17.340 -2.003 -24.420 1.00 79.38 87 GLU A N 1
ATOM 706 C CA . GLU A 1 87 ? 17.238 -1.855 -22.967 1.00 79.38 87 GLU A CA 1
ATOM 707 C C . GLU A 1 87 ? 16.320 -0.680 -22.604 1.00 79.38 87 GLU A C 1
ATOM 709 O O . GLU A 1 87 ? 15.391 -0.861 -21.819 1.00 79.38 87 GLU A O 1
ATOM 714 N N . LYS A 1 88 ? 16.514 0.487 -23.230 1.00 79.81 88 LYS A N 1
ATOM 715 C CA . LYS A 1 88 ? 15.646 1.653 -23.034 1.00 79.81 88 LYS A CA 1
ATOM 716 C C . LYS A 1 88 ? 14.190 1.358 -23.405 1.00 79.81 88 LYS A C 1
ATOM 718 O O . LYS A 1 88 ? 13.316 1.611 -22.589 1.00 79.81 88 LYS A O 1
ATOM 723 N N . ASN A 1 89 ? 13.938 0.756 -24.568 1.00 81.62 89 ASN A N 1
ATOM 724 C CA . ASN A 1 89 ? 12.578 0.410 -24.995 1.00 81.62 89 ASN A CA 1
ATOM 725 C C . ASN A 1 89 ? 11.871 -0.501 -23.976 1.00 81.62 89 ASN A C 1
ATOM 727 O O . ASN A 1 89 ? 10.724 -0.252 -23.625 1.00 81.62 89 ASN A O 1
ATOM 731 N N . ARG A 1 90 ? 12.569 -1.512 -23.438 1.00 80.62 90 ARG A N 1
ATOM 732 C CA . ARG A 1 90 ? 12.019 -2.390 -22.389 1.00 80.62 90 ARG A CA 1
ATOM 733 C C . ARG A 1 90 ? 11.693 -1.629 -21.103 1.00 80.62 90 ARG A C 1
ATOM 735 O O . ARG A 1 90 ? 10.725 -1.957 -20.425 1.00 80.62 90 ARG A O 1
ATOM 742 N N . PHE A 1 91 ? 12.514 -0.647 -20.729 1.00 81.56 91 PHE A N 1
ATOM 743 C CA . PHE A 1 91 ? 12.223 0.207 -19.577 1.00 81.56 91 PHE A CA 1
ATOM 744 C C . PHE A 1 91 ? 11.012 1.104 -19.832 1.00 81.56 91 PHE A C 1
ATOM 746 O O . PHE A 1 91 ? 10.136 1.175 -18.972 1.00 81.56 91 PHE A O 1
ATOM 753 N N . ASP A 1 92 ? 10.928 1.721 -21.008 1.00 84.19 92 ASP A N 1
ATOM 754 C CA . ASP A 1 92 ? 9.807 2.578 -21.400 1.00 84.19 92 ASP A CA 1
ATOM 755 C C . ASP A 1 92 ? 8.485 1.784 -21.418 1.00 84.19 92 ASP A C 1
ATOM 757 O O . ASP A 1 92 ? 7.469 2.258 -20.908 1.00 84.19 92 ASP A O 1
ATOM 761 N N . GLU A 1 93 ? 8.503 0.535 -21.899 1.00 87.31 93 GLU A N 1
ATOM 762 C CA . GLU A 1 93 ? 7.356 -0.385 -21.836 1.00 87.31 93 GLU A CA 1
ATOM 763 C C . GLU A 1 93 ? 6.915 -0.660 -20.393 1.00 87.31 93 GLU A C 1
ATOM 765 O O . GLU A 1 93 ? 5.732 -0.530 -20.069 1.00 87.31 93 GLU A O 1
ATOM 770 N N . LYS A 1 94 ? 7.853 -0.982 -19.496 1.00 88.31 94 LYS A N 1
ATOM 771 C CA . LYS A 1 94 ? 7.552 -1.208 -18.073 1.00 88.31 94 LYS A CA 1
ATOM 772 C C . LYS A 1 94 ? 6.972 0.030 -17.401 1.00 88.31 94 LYS A C 1
ATOM 774 O O . LYS A 1 94 ? 5.995 -0.068 -16.662 1.00 88.31 94 LYS A O 1
ATOM 779 N N . ILE A 1 95 ? 7.536 1.204 -17.679 1.00 88.25 95 ILE A N 1
ATOM 780 C CA . ILE A 1 95 ? 7.031 2.481 -17.162 1.00 88.25 95 ILE A CA 1
ATOM 781 C C . ILE A 1 95 ? 5.615 2.742 -17.683 1.00 88.25 95 ILE A C 1
ATOM 783 O O . ILE A 1 95 ? 4.747 3.149 -16.909 1.00 88.25 95 ILE A O 1
ATOM 787 N N . ALA A 1 96 ? 5.340 2.453 -18.956 1.00 90.12 96 ALA A N 1
ATOM 788 C CA . ALA A 1 96 ? 3.994 2.562 -19.508 1.00 90.12 96 ALA A CA 1
ATOM 789 C C . ALA A 1 96 ? 3.005 1.642 -18.773 1.00 90.12 96 ALA A C 1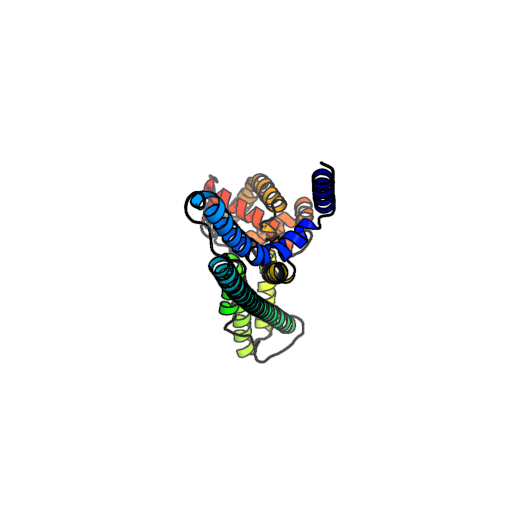
ATOM 791 O O . ALA A 1 96 ? 1.905 2.081 -18.440 1.00 90.12 96 ALA A O 1
ATOM 792 N N . LYS A 1 97 ? 3.394 0.405 -18.434 1.00 92.50 97 LYS A N 1
ATOM 793 C CA . LYS A 1 97 ? 2.560 -0.503 -17.623 1.00 92.50 97 LYS A CA 1
ATOM 794 C C . LYS A 1 97 ? 2.330 0.019 -16.200 1.00 92.50 97 LYS A C 1
ATOM 796 O O . LYS A 1 97 ? 1.195 -0.016 -15.730 1.00 92.50 97 LYS A O 1
ATOM 801 N N . CYS A 1 98 ? 3.342 0.594 -15.548 1.00 91.31 98 CYS A N 1
ATOM 802 C CA . CYS A 1 98 ? 3.173 1.276 -14.257 1.00 91.31 98 CYS A CA 1
ATOM 803 C C . CYS A 1 98 ? 2.176 2.443 -14.344 1.00 91.31 98 CYS A C 1
ATOM 805 O O . CYS A 1 98 ? 1.332 2.607 -13.462 1.00 91.31 98 CYS A O 1
ATOM 807 N N . LYS A 1 99 ? 2.246 3.244 -15.414 1.00 90.94 99 LYS A N 1
ATOM 808 C CA . LYS A 1 99 ? 1.320 4.360 -15.659 1.00 90.94 99 LYS A CA 1
ATOM 809 C C . LYS A 1 99 ? -0.103 3.878 -15.935 1.00 90.94 99 LYS A C 1
ATOM 811 O O . LYS A 1 99 ? -1.044 4.495 -15.447 1.00 90.94 99 LYS A O 1
ATOM 816 N N . LEU A 1 100 ? -0.271 2.764 -16.652 1.00 93.44 100 LEU A N 1
ATOM 817 C CA . LEU A 1 100 ? -1.579 2.128 -16.827 1.00 93.44 100 LEU A CA 1
ATOM 818 C C . LEU A 1 100 ? -2.166 1.693 -15.484 1.00 93.44 100 LEU A C 1
ATOM 820 O O . LEU A 1 100 ? -3.320 2.006 -15.213 1.00 93.44 100 LEU A O 1
ATOM 824 N N . LEU A 1 101 ? -1.375 1.047 -14.621 1.00 95.44 101 LEU A N 1
ATOM 825 C CA . LEU A 1 101 ? -1.823 0.672 -13.278 1.00 95.44 101 LEU A CA 1
ATOM 826 C C . LEU A 1 101 ? -2.266 1.893 -12.466 1.00 95.44 101 LEU A C 1
ATOM 828 O O . LEU A 1 101 ? -3.342 1.877 -11.874 1.00 95.44 101 LEU A O 1
ATOM 832 N N . LEU A 1 102 ? -1.465 2.960 -12.468 1.00 94.56 102 LEU A N 1
ATOM 833 C CA . LEU A 1 102 ? -1.807 4.201 -11.775 1.00 94.56 102 LEU A CA 1
ATOM 834 C C . LEU A 1 102 ? -3.119 4.797 -12.301 1.00 94.56 102 LEU A C 1
ATOM 836 O O . LEU A 1 102 ? -3.997 5.132 -11.511 1.00 94.56 102 LEU A O 1
ATOM 840 N N . ASN A 1 103 ? -3.280 4.865 -13.622 1.00 93.81 103 ASN A N 1
ATOM 841 C CA . ASN A 1 103 ? -4.497 5.371 -14.249 1.00 93.81 103 ASN A CA 1
ATOM 842 C C . ASN A 1 103 ? -5.727 4.524 -13.880 1.00 93.81 103 ASN A C 1
ATOM 844 O O . ASN A 1 103 ? -6.792 5.064 -13.591 1.00 93.81 103 ASN A O 1
ATOM 848 N N . VAL A 1 104 ? -5.591 3.196 -13.832 1.00 95.00 104 VAL A N 1
ATOM 849 C CA . VAL A 1 104 ? -6.669 2.300 -13.387 1.00 95.00 104 VAL A CA 1
ATOM 850 C C . VAL A 1 104 ? -7.053 2.582 -11.927 1.00 95.00 104 VAL A C 1
ATOM 852 O O . VAL A 1 104 ? -8.239 2.675 -11.612 1.00 95.00 104 VAL A O 1
ATOM 855 N N . LEU A 1 105 ? -6.079 2.784 -11.035 1.00 96.06 105 LEU A N 1
ATOM 856 C CA . LEU A 1 105 ? -6.349 3.128 -9.632 1.00 96.06 105 LEU A CA 1
ATOM 857 C C . LEU A 1 105 ? -7.042 4.490 -9.492 1.00 96.06 105 LEU A C 1
ATOM 859 O O . LEU A 1 105 ? -7.979 4.632 -8.715 1.00 96.06 105 LEU A O 1
ATOM 863 N N . GLU A 1 106 ? -6.597 5.501 -10.236 1.00 94.56 106 GLU A N 1
ATOM 864 C CA . GLU A 1 106 ? -7.175 6.848 -10.179 1.00 94.56 106 GLU A CA 1
ATOM 865 C C . GLU A 1 106 ? -8.592 6.901 -10.747 1.00 94.56 106 GLU A C 1
ATOM 867 O O . GLU A 1 106 ? -9.476 7.509 -10.143 1.00 94.56 106 GLU A O 1
ATOM 872 N N . THR A 1 107 ? -8.826 6.242 -11.880 1.00 94.81 107 THR A N 1
ATOM 873 C CA . THR A 1 107 ? -10.150 6.192 -12.511 1.00 94.81 107 THR A CA 1
ATOM 874 C C . THR A 1 107 ? -11.154 5.454 -11.634 1.00 94.81 107 THR A C 1
ATOM 876 O O . THR A 1 107 ? -12.245 5.971 -11.398 1.00 94.81 107 THR A O 1
ATOM 879 N N . THR A 1 108 ? -10.785 4.294 -11.085 1.00 96.31 108 THR A N 1
ATOM 880 C CA . THR A 1 108 ? -11.660 3.549 -10.167 1.00 96.31 108 THR A CA 1
ATOM 881 C C . THR A 1 108 ? -11.955 4.338 -8.894 1.00 96.31 108 THR A C 1
ATOM 883 O O . THR A 1 108 ? -13.125 4.461 -8.542 1.00 96.31 108 THR A O 1
ATOM 886 N N . ASP A 1 109 ? -10.959 4.973 -8.266 1.00 94.88 109 ASP A N 1
ATOM 887 C CA . ASP A 1 109 ? -11.182 5.832 -7.091 1.00 94.88 109 ASP A CA 1
ATOM 888 C C . ASP A 1 109 ? -12.141 6.988 -7.368 1.00 94.88 109 ASP A C 1
ATOM 890 O O . ASP A 1 109 ? -13.038 7.269 -6.572 1.00 94.88 109 ASP A O 1
ATOM 894 N N . GLN A 1 110 ? -11.983 7.659 -8.509 1.00 95.19 110 GLN A N 1
ATOM 895 C CA . GLN A 1 110 ? -12.877 8.749 -8.889 1.00 95.19 110 GLN A CA 1
ATOM 896 C C . GLN A 1 110 ? -14.316 8.266 -9.065 1.00 95.19 110 GLN A C 1
ATOM 898 O O . GLN A 1 110 ? -15.246 8.960 -8.648 1.00 95.19 110 GLN A O 1
ATOM 903 N N . VAL A 1 111 ? -14.523 7.096 -9.675 1.00 96.12 111 VAL A N 1
ATOM 904 C CA . VAL A 1 111 ? -15.872 6.546 -9.837 1.00 96.12 111 VAL A CA 1
ATOM 905 C C . VAL A 1 111 ? -16.443 6.110 -8.488 1.00 96.12 111 VAL A C 1
ATOM 907 O O . VAL A 1 111 ? -17.581 6.472 -8.197 1.00 96.12 111 VAL A O 1
ATOM 910 N N . MET A 1 112 ? -15.670 5.427 -7.638 1.00 96.50 112 MET A N 1
ATOM 911 C CA . MET A 1 112 ? -16.112 5.041 -6.291 1.00 96.50 112 MET A CA 1
ATOM 912 C C . MET A 1 112 ? -16.541 6.261 -5.463 1.00 96.50 112 MET A C 1
ATOM 914 O O . MET A 1 112 ? -17.629 6.276 -4.884 1.00 96.50 112 MET A O 1
ATOM 918 N N . LEU A 1 113 ? -15.744 7.333 -5.499 1.00 95.75 113 LEU A N 1
ATOM 919 C CA . LEU A 1 113 ? -16.068 8.603 -4.851 1.00 95.75 113 LEU A CA 1
ATOM 920 C C . LEU A 1 113 ? -17.360 9.223 -5.402 1.00 95.75 113 LEU A C 1
ATOM 922 O O . LEU A 1 113 ? -18.178 9.734 -4.636 1.00 95.75 113 LEU A O 1
ATOM 926 N N . ARG A 1 114 ? -17.559 9.187 -6.725 1.00 96.06 114 ARG A N 1
ATOM 927 C CA . ARG A 1 114 ? -18.783 9.681 -7.380 1.00 96.06 114 ARG A CA 1
ATOM 928 C C . ARG A 1 114 ? -20.023 8.903 -6.959 1.00 96.06 114 ARG A C 1
ATOM 930 O O . ARG A 1 114 ? -21.063 9.523 -6.736 1.00 96.06 114 ARG A O 1
ATOM 937 N N . VAL A 1 115 ? -19.906 7.585 -6.827 1.00 94.56 115 VAL A N 1
ATOM 938 C CA . VAL A 1 115 ? -20.988 6.727 -6.330 1.00 94.56 115 VAL A CA 1
ATOM 939 C C . VAL A 1 115 ? -21.339 7.093 -4.889 1.00 94.56 115 VAL A C 1
ATOM 941 O O . VAL A 1 115 ? -22.500 7.364 -4.602 1.00 94.56 115 VAL A O 1
ATOM 944 N N . SER A 1 116 ? -20.337 7.182 -4.010 1.00 94.19 116 SER A N 1
ATOM 945 C CA . SER A 1 116 ? -20.544 7.472 -2.584 1.00 94.19 116 SER A CA 1
ATOM 946 C C . SER A 1 116 ? -21.087 8.882 -2.324 1.00 94.19 116 SER A C 1
ATOM 948 O O . SER A 1 116 ? -22.064 9.029 -1.597 1.00 94.19 116 SER A O 1
ATOM 950 N N . ARG A 1 117 ? -20.490 9.927 -2.914 1.00 92.19 117 ARG A N 1
ATOM 951 C CA . ARG A 1 117 ? -20.740 11.322 -2.492 1.00 92.19 117 ARG A CA 1
ATOM 952 C C . ARG A 1 117 ? -21.529 12.178 -3.470 1.00 92.19 117 ARG A C 1
ATOM 954 O O . ARG A 1 117 ? -21.997 13.246 -3.093 1.00 92.19 117 ARG A O 1
ATOM 961 N N . TYR A 1 118 ? -21.647 11.751 -4.724 1.00 91.62 118 TYR A N 1
ATOM 962 C CA . TYR A 1 118 ? -22.217 12.574 -5.795 1.00 91.62 118 TYR A CA 1
ATOM 963 C C . TYR A 1 118 ? -23.439 11.930 -6.458 1.00 91.62 118 TYR A C 1
ATOM 965 O O . TYR A 1 118 ? -23.837 12.346 -7.545 1.00 91.62 118 TYR A O 1
ATOM 973 N N . HIS A 1 119 ? -24.031 10.916 -5.817 1.00 88.81 119 HIS A N 1
ATOM 974 C CA . HIS A 1 119 ? -25.213 10.192 -6.299 1.00 88.81 119 HIS A CA 1
ATOM 975 C C . HIS A 1 119 ? -25.079 9.660 -7.736 1.00 88.81 119 HIS A C 1
ATOM 977 O O . HIS A 1 119 ? -26.076 9.495 -8.444 1.00 88.81 119 HIS A O 1
ATOM 983 N N . PHE A 1 120 ? -23.852 9.391 -8.186 1.00 93.38 120 PHE A N 1
ATOM 984 C CA . PHE A 1 120 ? -23.608 8.796 -9.491 1.00 93.38 120 PHE A CA 1
ATOM 985 C C . PHE A 1 120 ? -24.024 7.323 -9.463 1.00 93.38 120 PHE A C 1
ATOM 987 O O . PHE A 1 120 ? -23.620 6.581 -8.572 1.00 93.38 120 PHE A O 1
ATOM 994 N N . LYS A 1 121 ? -24.824 6.891 -10.441 1.00 94.44 121 LYS A N 1
ATOM 995 C CA . LYS A 1 121 ? -25.391 5.534 -10.497 1.00 94.44 121 LYS A CA 1
ATOM 996 C C . LYS A 1 121 ? -24.943 4.803 -11.767 1.00 94.44 121 LYS A C 1
ATOM 998 O O . LYS A 1 121 ? -25.746 4.633 -12.684 1.00 94.44 121 LYS A O 1
ATOM 1003 N N . PRO A 1 122 ? -23.656 4.433 -11.882 1.00 94.38 122 PRO A N 1
ATOM 1004 C CA . PRO A 1 122 ? -23.191 3.628 -13.001 1.00 94.38 122 PRO A CA 1
ATOM 1005 C C . PRO A 1 122 ? -23.771 2.212 -12.902 1.00 94.38 122 PRO A C 1
ATOM 1007 O O . PRO A 1 122 ? -24.141 1.758 -11.821 1.00 94.38 122 PRO A O 1
ATOM 1010 N N . ALA A 1 123 ? -23.826 1.494 -14.025 1.00 90.06 123 ALA A N 1
ATOM 1011 C CA . ALA A 1 123 ? -24.181 0.074 -14.005 1.00 90.06 123 ALA A CA 1
ATOM 1012 C C . ALA A 1 123 ? -23.109 -0.763 -13.277 1.00 90.06 123 ALA A C 1
ATOM 1014 O O . ALA A 1 123 ? -23.441 -1.668 -12.523 1.00 90.06 123 ALA A O 1
ATOM 1015 N N . PHE A 1 124 ? -21.830 -0.441 -13.494 1.00 92.62 124 PHE A N 1
ATOM 1016 C CA . PHE A 1 124 ? -20.671 -1.021 -12.814 1.00 92.62 124 PHE A CA 1
ATOM 1017 C C . PHE A 1 124 ? -19.453 -0.094 -12.971 1.00 92.62 124 PHE A C 1
ATOM 1019 O O . PHE A 1 124 ? -19.395 0.726 -13.893 1.00 92.62 124 PHE A O 1
ATOM 1026 N N . ILE A 1 125 ? -18.469 -0.220 -12.082 1.00 95.06 125 ILE A N 1
ATOM 1027 C CA . ILE A 1 125 ? -17.138 0.380 -12.205 1.00 95.06 125 ILE A CA 1
ATOM 1028 C C . ILE A 1 125 ? -16.288 -0.557 -13.063 1.00 95.06 125 ILE A C 1
ATOM 1030 O O . ILE A 1 125 ? -15.896 -1.635 -12.617 1.00 95.06 125 ILE A O 1
ATOM 1034 N N . ASN A 1 126 ? -16.012 -0.147 -14.300 1.00 91.88 126 ASN A N 1
ATOM 1035 C CA . ASN A 1 126 ? -15.165 -0.910 -15.210 1.00 91.88 126 ASN A CA 1
ATOM 1036 C C . ASN A 1 126 ? -13.679 -0.660 -14.918 1.00 91.88 126 ASN A C 1
ATOM 1038 O O . ASN A 1 126 ? -13.261 0.494 -14.797 1.00 91.88 126 ASN A O 1
ATOM 1042 N N . TYR A 1 127 ? -12.883 -1.723 -14.865 1.00 93.31 127 TYR A N 1
ATOM 1043 C CA . TYR A 1 127 ? -11.430 -1.650 -14.763 1.00 93.31 127 TYR A CA 1
ATOM 1044 C C . TYR A 1 127 ? -10.787 -2.872 -15.422 1.00 93.31 127 TYR A C 1
ATOM 1046 O O . TYR A 1 127 ? -11.436 -3.895 -15.625 1.00 93.31 127 TYR A O 1
ATOM 1054 N N . ASP A 1 128 ? -9.509 -2.764 -15.782 1.00 91.00 128 ASP A N 1
ATOM 1055 C CA . ASP A 1 128 ? -8.790 -3.874 -16.402 1.00 91.00 128 ASP A CA 1
ATOM 1056 C C . ASP A 1 128 ? -8.437 -4.949 -15.352 1.00 91.00 128 ASP A C 1
ATOM 1058 O O . ASP A 1 128 ? -7.638 -4.670 -14.448 1.00 91.00 128 ASP A O 1
ATOM 1062 N N . PRO A 1 129 ? -8.968 -6.185 -15.459 1.00 88.94 129 PRO A N 1
ATOM 1063 C CA . PRO A 1 129 ? -8.680 -7.254 -14.501 1.00 88.94 129 PRO A CA 1
ATOM 1064 C C . PRO A 1 129 ? -7.211 -7.704 -14.541 1.00 88.94 129 PRO A C 1
ATOM 1066 O O . PRO A 1 129 ? -6.727 -8.323 -13.595 1.00 88.94 129 PRO A O 1
ATOM 1069 N N . ASN A 1 130 ? -6.459 -7.354 -15.591 1.00 92.00 130 ASN A N 1
ATOM 1070 C CA . ASN A 1 130 ? -5.030 -7.648 -15.707 1.00 92.00 130 ASN A CA 1
ATOM 1071 C C . ASN A 1 130 ? -4.138 -6.691 -14.903 1.00 92.00 130 ASN A C 1
ATOM 1073 O O . ASN A 1 130 ? -2.917 -6.712 -15.076 1.00 92.00 130 ASN A O 1
ATOM 1077 N N . TRP A 1 131 ? -4.702 -5.868 -14.013 1.00 94.44 131 TRP A N 1
ATOM 1078 C CA . TRP A 1 131 ? -3.941 -4.947 -13.164 1.00 94.44 131 TRP A CA 1
ATOM 1079 C C . TRP A 1 131 ? -2.784 -5.634 -12.419 1.00 94.44 131 TRP A C 1
ATOM 1081 O O . TRP A 1 131 ? -1.732 -5.026 -12.214 1.00 94.44 131 TRP A O 1
ATOM 1091 N N . ILE A 1 132 ? -2.932 -6.917 -12.068 1.00 95.12 132 ILE A N 1
ATOM 1092 C CA . ILE A 1 132 ? -1.887 -7.684 -11.383 1.00 95.12 132 ILE A CA 1
ATOM 1093 C C . ILE A 1 132 ? -0.646 -7.894 -12.261 1.00 95.12 132 ILE A C 1
ATOM 1095 O O . ILE A 1 132 ? 0.475 -7.856 -11.760 1.00 95.12 132 ILE A O 1
ATOM 1099 N N . ASN A 1 133 ? -0.822 -8.021 -13.579 1.00 94.56 133 ASN A N 1
ATOM 1100 C CA . ASN A 1 133 ? 0.287 -8.094 -14.529 1.00 94.56 133 ASN A CA 1
ATOM 1101 C C . ASN A 1 133 ? 1.016 -6.751 -14.604 1.00 94.56 133 ASN A C 1
ATOM 1103 O O . ASN A 1 133 ? 2.243 -6.716 -14.640 1.00 94.56 133 ASN A O 1
ATOM 1107 N N . TYR A 1 134 ? 0.284 -5.635 -14.541 1.00 94.44 134 TYR A N 1
ATOM 1108 C CA . TYR A 1 134 ? 0.897 -4.305 -14.474 1.00 94.44 134 TYR A CA 1
ATOM 1109 C C . TYR A 1 134 ? 1.703 -4.110 -13.189 1.00 94.44 134 TYR A C 1
ATOM 1111 O O . TYR A 1 134 ? 2.767 -3.493 -13.213 1.00 94.44 134 TYR A O 1
ATOM 1119 N N . TYR A 1 135 ? 1.241 -4.688 -12.080 1.00 94.62 135 TYR A N 1
ATOM 1120 C CA . TYR A 1 135 ? 1.999 -4.714 -10.835 1.00 94.62 135 TYR A CA 1
ATOM 1121 C C . TYR A 1 135 ? 3.284 -5.555 -10.943 1.00 94.62 135 TYR A C 1
ATOM 1123 O O . TYR A 1 135 ? 4.334 -5.131 -10.462 1.00 94.62 135 TYR A O 1
ATOM 1131 N N . TYR A 1 136 ? 3.252 -6.706 -11.617 1.00 94.12 136 TYR A N 1
ATOM 1132 C CA . TYR A 1 136 ? 4.468 -7.499 -11.834 1.00 94.12 136 TYR A CA 1
ATOM 1133 C C . TYR A 1 136 ? 5.498 -6.776 -12.708 1.00 94.12 136 TYR A C 1
ATOM 1135 O O . TYR A 1 136 ? 6.699 -6.856 -12.441 1.00 94.12 136 TYR A O 1
ATOM 1143 N N . GLU A 1 137 ? 5.054 -5.995 -13.695 1.00 92.06 137 GLU A N 1
ATOM 1144 C CA . GLU A 1 137 ? 5.955 -5.128 -14.464 1.00 92.06 137 GLU A CA 1
ATOM 1145 C C . GLU A 1 137 ? 6.563 -4.016 -13.600 1.00 92.06 137 GLU A C 1
ATOM 1147 O O . GLU A 1 137 ? 7.748 -3.700 -13.743 1.00 92.06 137 GLU A O 1
ATOM 1152 N N . TYR A 1 138 ? 5.801 -3.483 -12.639 1.00 90.94 138 TYR A N 1
ATOM 1153 C CA . TYR A 1 138 ? 6.332 -2.588 -11.612 1.00 90.94 138 TYR A CA 1
ATOM 1154 C C . TYR A 1 138 ? 7.407 -3.274 -10.755 1.00 90.94 138 TYR A C 1
ATOM 1156 O O . TYR A 1 138 ? 8.493 -2.715 -10.597 1.00 90.94 138 TYR A O 1
ATOM 1164 N N . GLU A 1 139 ? 7.174 -4.487 -10.244 1.00 91.19 139 GLU A N 1
ATOM 1165 C CA . GLU A 1 139 ? 8.182 -5.228 -9.463 1.00 91.19 139 GLU A CA 1
ATOM 1166 C C . GLU A 1 139 ? 9.449 -5.490 -10.287 1.00 91.19 139 GLU A C 1
ATOM 1168 O O . GLU A 1 139 ? 10.573 -5.306 -9.804 1.00 91.19 139 GLU A O 1
ATOM 1173 N N . ALA A 1 140 ? 9.279 -5.843 -11.562 1.00 88.50 140 ALA A N 1
ATOM 1174 C CA . ALA A 1 140 ? 10.374 -6.035 -12.503 1.00 88.50 140 ALA A CA 1
ATOM 1175 C C . ALA A 1 140 ? 11.114 -4.726 -12.831 1.00 88.50 140 ALA A C 1
ATOM 1177 O O . ALA A 1 140 ? 12.290 -4.769 -13.210 1.00 88.50 140 ALA A O 1
ATOM 1178 N N . LEU A 1 141 ? 10.449 -3.573 -12.718 1.00 86.75 141 LEU A N 1
ATOM 1179 C CA . LEU A 1 141 ? 11.041 -2.245 -12.867 1.00 86.75 141 LEU A CA 1
ATOM 1180 C C . LEU A 1 141 ? 11.853 -1.868 -11.622 1.00 86.75 141 LEU A C 1
ATOM 1182 O O . LEU A 1 141 ? 13.005 -1.456 -11.744 1.00 86.75 141 LEU A O 1
ATOM 1186 N N . VAL A 1 142 ? 11.308 -2.046 -10.416 1.00 85.62 142 VAL A N 1
ATOM 1187 C CA . VAL A 1 142 ? 12.002 -1.700 -9.158 1.00 85.62 142 VAL A CA 1
ATOM 1188 C C . VAL A 1 142 ? 12.987 -2.774 -8.681 1.00 85.62 142 VAL A C 1
ATOM 1190 O O . VAL A 1 142 ? 13.760 -2.520 -7.758 1.00 85.62 142 VAL A O 1
ATOM 1193 N N . LYS A 1 143 ? 12.998 -3.948 -9.327 1.00 86.88 143 LYS A N 1
ATOM 1194 C CA . LYS A 1 143 ? 13.855 -5.110 -9.016 1.00 86.88 143 LYS A CA 1
ATOM 1195 C C . LYS A 1 143 ? 13.721 -5.580 -7.565 1.00 86.88 143 LYS A C 1
ATOM 1197 O O . LYS A 1 143 ? 14.697 -5.997 -6.942 1.00 86.88 143 LYS A O 1
ATOM 1202 N N . ARG A 1 144 ? 12.512 -5.483 -7.015 1.00 86.44 144 ARG A N 1
ATOM 1203 C CA . ARG A 1 144 ? 12.198 -5.854 -5.635 1.00 86.44 144 ARG A CA 1
ATOM 1204 C C . ARG A 1 144 ? 10.734 -6.265 -5.542 1.00 86.44 144 ARG A C 1
ATOM 1206 O O . ARG A 1 144 ? 9.876 -5.550 -6.047 1.00 86.44 144 ARG A O 1
ATOM 1213 N N . ALA A 1 145 ? 10.480 -7.358 -4.827 1.00 88.25 145 ALA A N 1
ATOM 1214 C CA . ALA A 1 145 ? 9.128 -7.738 -4.453 1.00 88.25 145 ALA A CA 1
ATOM 1215 C C . ALA A 1 145 ? 8.616 -6.876 -3.287 1.00 88.25 145 ALA A C 1
ATOM 1217 O O . ALA A 1 145 ? 9.356 -6.631 -2.323 1.00 88.25 145 ALA A O 1
ATOM 1218 N N . ASP A 1 146 ? 7.363 -6.425 -3.357 1.00 90.69 146 ASP A N 1
ATOM 1219 C CA . ASP A 1 146 ? 6.729 -5.668 -2.269 1.00 90.69 146 ASP A CA 1
ATOM 1220 C C . ASP A 1 146 ? 5.316 -6.185 -1.970 1.00 90.69 146 ASP A C 1
ATOM 1222 O O . ASP A 1 146 ? 4.305 -5.626 -2.400 1.00 90.69 146 ASP A O 1
ATOM 1226 N N . ILE A 1 147 ? 5.270 -7.272 -1.196 1.00 91.94 147 ILE A N 1
ATOM 1227 C CA . ILE A 1 147 ? 4.039 -7.985 -0.828 1.00 91.94 147 ILE A CA 1
ATOM 1228 C C . ILE A 1 147 ? 3.024 -7.051 -0.155 1.00 91.94 147 ILE A C 1
ATOM 1230 O O . ILE A 1 147 ? 1.830 -7.155 -0.436 1.00 91.94 147 ILE A O 1
ATOM 1234 N N . ASP A 1 148 ? 3.483 -6.116 0.681 1.00 93.31 148 ASP A N 1
ATOM 1235 C CA . ASP A 1 148 ? 2.597 -5.173 1.365 1.00 93.31 148 ASP A CA 1
ATOM 1236 C C . ASP A 1 148 ? 1.924 -4.229 0.367 1.00 93.31 148 ASP A C 1
ATOM 1238 O O . ASP A 1 148 ? 0.717 -4.001 0.446 1.00 93.31 148 ASP A O 1
ATOM 1242 N N . LEU A 1 149 ? 2.683 -3.716 -0.608 1.00 93.69 149 LEU A N 1
ATOM 1243 C CA . LEU A 1 149 ? 2.130 -2.881 -1.673 1.00 93.69 149 LEU A CA 1
ATOM 1244 C C . LEU A 1 149 ? 1.115 -3.667 -2.506 1.00 93.69 149 LEU A C 1
ATOM 1246 O O . LEU A 1 149 ? 0.013 -3.177 -2.749 1.00 93.69 149 LEU A O 1
ATOM 1250 N N . LYS A 1 150 ? 1.449 -4.905 -2.894 1.00 95.25 150 LYS A N 1
ATOM 1251 C CA . LYS A 1 150 ? 0.527 -5.786 -3.625 1.00 95.25 150 LYS A CA 1
ATOM 1252 C C . LYS A 1 150 ? -0.775 -5.986 -2.857 1.00 95.25 150 LYS A C 1
ATOM 1254 O O . LYS A 1 150 ?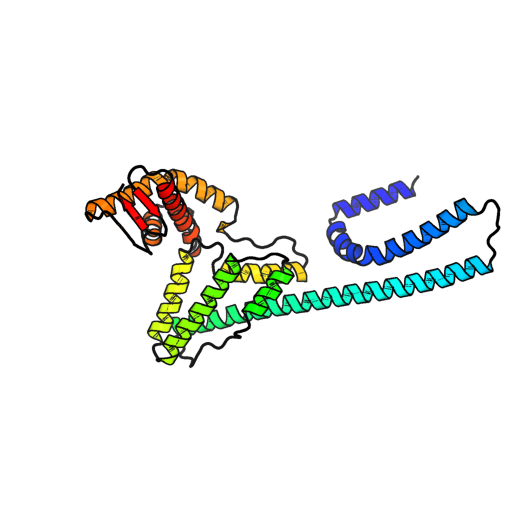 -1.854 -5.933 -3.445 1.00 95.25 150 LYS A O 1
ATOM 1259 N N . HIS A 1 151 ? -0.679 -6.226 -1.552 1.00 95.00 151 HIS A N 1
ATOM 1260 C CA . HIS A 1 151 ? -1.837 -6.438 -0.697 1.00 95.00 151 HIS A CA 1
ATOM 1261 C C . HIS A 1 151 ? -2.712 -5.179 -0.598 1.00 95.00 151 HIS A C 1
ATOM 1263 O O . HIS A 1 151 ? -3.932 -5.290 -0.702 1.00 95.00 151 HIS A O 1
ATOM 1269 N N . THR A 1 152 ? -2.116 -3.988 -0.471 1.00 95.19 152 THR A N 1
ATOM 1270 C CA . THR A 1 152 ? -2.859 -2.715 -0.493 1.00 95.19 152 THR A CA 1
ATOM 1271 C C . THR A 1 152 ? -3.591 -2.509 -1.822 1.00 95.19 152 THR A C 1
ATOM 1273 O O . THR A 1 152 ? -4.778 -2.191 -1.814 1.00 95.19 152 THR A O 1
ATOM 1276 N N . LEU A 1 153 ? -2.941 -2.771 -2.961 1.00 95.88 153 LEU A N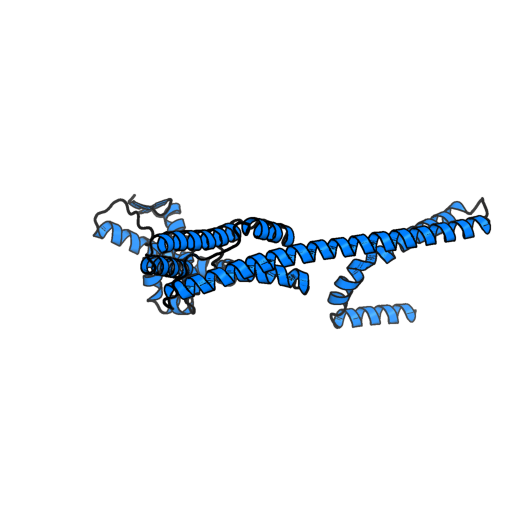 1
ATOM 1277 C CA . LEU A 1 153 ? -3.593 -2.692 -4.277 1.00 95.88 153 LEU A CA 1
ATOM 1278 C C . LEU A 1 153 ? -4.713 -3.731 -4.435 1.00 95.88 153 LEU A C 1
ATOM 1280 O O . LEU A 1 153 ? -5.779 -3.424 -4.955 1.00 95.88 153 LEU A O 1
ATOM 1284 N N . SER A 1 154 ? -4.500 -4.951 -3.940 1.00 96.19 154 SER A N 1
ATOM 1285 C CA . SER A 1 154 ? -5.523 -6.005 -3.968 1.00 96.19 154 SER A CA 1
ATOM 1286 C C . SER A 1 154 ? -6.752 -5.609 -3.150 1.00 96.19 154 SER A C 1
ATOM 1288 O O . SER A 1 154 ? -7.875 -5.860 -3.572 1.00 96.19 154 SER A O 1
ATOM 1290 N N . LEU A 1 155 ? -6.554 -4.973 -1.988 1.00 95.44 155 LEU A N 1
ATOM 1291 C CA . LEU A 1 155 ? -7.657 -4.474 -1.169 1.00 95.44 155 LEU A CA 1
ATOM 1292 C C . LEU A 1 155 ? -8.486 -3.435 -1.929 1.00 95.44 155 LEU A C 1
ATOM 1294 O O . LEU A 1 155 ? -9.707 -3.532 -1.906 1.00 95.44 155 LEU A O 1
ATOM 1298 N N . HIS A 1 156 ? -7.837 -2.499 -2.624 1.00 96.50 156 HIS A N 1
ATOM 1299 C CA . HIS A 1 156 ? -8.515 -1.507 -3.462 1.00 96.50 156 HIS A CA 1
ATOM 1300 C C . HIS A 1 156 ? -9.430 -2.169 -4.501 1.00 96.50 156 HIS A C 1
ATOM 1302 O O . HIS A 1 156 ? -10.625 -1.887 -4.537 1.00 96.50 156 HIS A O 1
ATOM 1308 N N . PHE A 1 157 ? -8.906 -3.102 -5.302 1.00 97.00 157 PHE A N 1
ATOM 1309 C CA . PHE A 1 157 ? -9.709 -3.778 -6.330 1.00 97.00 157 PHE A CA 1
ATOM 1310 C C . PHE A 1 157 ? -10.801 -4.675 -5.739 1.00 97.00 157 PHE A C 1
ATOM 1312 O O . PHE A 1 157 ? -11.926 -4.663 -6.228 1.00 97.00 157 PHE A O 1
ATOM 1319 N N . ASN A 1 158 ? -10.536 -5.349 -4.618 1.00 96.50 158 ASN A N 1
ATOM 1320 C CA . ASN A 1 158 ? -11.570 -6.090 -3.896 1.00 96.50 158 ASN A CA 1
ATOM 1321 C C . ASN A 1 158 ? -12.694 -5.168 -3.386 1.00 96.50 158 ASN A C 1
ATOM 1323 O O . ASN A 1 158 ? -13.851 -5.584 -3.333 1.00 96.50 158 ASN A O 1
ATOM 1327 N N . THR A 1 159 ? -12.384 -3.929 -2.990 1.00 97.38 159 THR A N 1
ATOM 1328 C CA . THR A 1 159 ? -13.399 -2.927 -2.628 1.00 97.38 159 THR A CA 1
ATOM 1329 C C . THR A 1 159 ? -14.228 -2.529 -3.848 1.00 97.38 159 THR A C 1
ATOM 1331 O O . THR A 1 159 ? -15.455 -2.505 -3.750 1.00 97.38 159 THR A O 1
ATOM 1334 N N . VAL A 1 160 ? -13.591 -2.300 -5.003 1.00 97.50 160 VAL A N 1
ATOM 1335 C CA . VAL A 1 160 ? -14.294 -2.045 -6.275 1.00 97.50 160 VAL A CA 1
ATOM 1336 C C . VAL A 1 160 ? -15.245 -3.198 -6.609 1.00 97.50 160 VAL A C 1
ATOM 1338 O O . VAL A 1 160 ? -16.408 -2.958 -6.929 1.00 97.50 160 VAL A O 1
ATOM 1341 N N . ASP A 1 161 ? -14.796 -4.446 -6.471 1.00 97.31 161 ASP A N 1
ATOM 1342 C CA . ASP A 1 161 ? -15.619 -5.627 -6.744 1.00 97.31 161 ASP A CA 1
ATOM 1343 C C . ASP A 1 161 ? -16.814 -5.729 -5.791 1.00 97.31 161 ASP A C 1
ATOM 1345 O O . ASP A 1 161 ? -17.941 -5.957 -6.232 1.00 97.31 161 ASP A O 1
ATOM 1349 N N . LYS A 1 162 ? -16.612 -5.481 -4.491 1.00 97.69 162 LYS A N 1
ATOM 1350 C CA . LYS A 1 162 ? -17.709 -5.435 -3.509 1.00 97.69 162 LYS A CA 1
ATOM 1351 C C . LYS A 1 162 ? -18.734 -4.350 -3.841 1.00 97.69 162 LYS A C 1
ATOM 1353 O O . LYS A 1 162 ? -19.934 -4.592 -3.727 1.00 97.69 162 LYS A O 1
ATOM 1358 N N . MET A 1 163 ? -18.280 -3.173 -4.272 1.00 97.75 163 MET A N 1
ATOM 1359 C CA . MET A 1 163 ? -19.181 -2.117 -4.739 1.00 97.75 163 MET A CA 1
ATOM 1360 C C . MET A 1 163 ? -19.936 -2.542 -5.998 1.00 97.75 163 MET A C 1
ATOM 1362 O O . MET A 1 163 ? -21.133 -2.290 -6.093 1.00 97.75 163 MET A O 1
ATOM 1366 N N . ASN A 1 164 ? -19.267 -3.200 -6.948 1.00 97.56 164 ASN A N 1
ATOM 1367 C CA . ASN A 1 164 ? -19.898 -3.719 -8.162 1.00 97.56 164 ASN A CA 1
ATOM 1368 C C . ASN A 1 164 ? -21.003 -4.734 -7.854 1.00 97.56 164 ASN A C 1
ATOM 1370 O O . ASN A 1 164 ? -22.062 -4.660 -8.471 1.00 97.56 164 ASN A O 1
ATOM 1374 N N . VAL A 1 165 ? -20.799 -5.619 -6.873 1.00 97.31 165 VAL A N 1
ATOM 1375 C CA . VAL A 1 165 ? -21.843 -6.541 -6.393 1.00 97.31 165 VAL A CA 1
ATOM 1376 C C . VAL A 1 165 ? -23.051 -5.767 -5.854 1.00 97.31 165 VAL A C 1
ATOM 1378 O O . VAL A 1 165 ? -24.165 -5.987 -6.316 1.00 97.31 165 VAL A O 1
ATOM 1381 N N . ALA A 1 166 ? -22.840 -4.794 -4.962 1.00 96.56 166 ALA A N 1
ATOM 1382 C CA . ALA A 1 166 ? -23.935 -3.986 -4.415 1.00 96.56 166 ALA A CA 1
ATOM 1383 C C . ALA A 1 166 ? -24.688 -3.186 -5.500 1.00 96.56 166 ALA A C 1
ATOM 1385 O O . ALA A 1 166 ? -25.914 -3.089 -5.482 1.00 96.56 166 ALA A O 1
ATOM 1386 N N . MET A 1 167 ? -23.970 -2.643 -6.489 1.00 96.25 167 MET A N 1
ATOM 1387 C CA . MET A 1 167 ? -24.582 -1.930 -7.616 1.00 96.25 167 MET A CA 1
ATOM 1388 C C . MET A 1 167 ? -25.371 -2.853 -8.549 1.00 96.25 167 MET A C 1
ATOM 1390 O O . MET A 1 167 ? -26.403 -2.426 -9.069 1.00 96.25 167 MET A O 1
ATOM 1394 N N . ALA A 1 168 ? -24.938 -4.103 -8.743 1.00 95.81 168 ALA A N 1
ATOM 1395 C CA . ALA A 1 168 ? -25.693 -5.095 -9.511 1.00 95.81 168 ALA A CA 1
ATOM 1396 C C . ALA A 1 168 ? -27.069 -5.371 -8.874 1.00 95.81 168 ALA A C 1
ATOM 1398 O O . ALA A 1 168 ? -28.069 -5.474 -9.587 1.00 95.81 168 ALA A O 1
ATOM 1399 N N . ASP A 1 169 ? -27.132 -5.352 -7.540 1.00 95.50 169 ASP A N 1
ATOM 1400 C CA . ASP A 1 169 ? -28.369 -5.451 -6.754 1.00 95.50 169 ASP A CA 1
ATOM 1401 C C . ASP A 1 169 ? -29.148 -4.121 -6.666 1.00 95.50 169 ASP A C 1
ATOM 1403 O O . ASP A 1 169 ? -30.192 -4.038 -6.018 1.00 95.50 169 ASP A O 1
ATOM 1407 N N . LYS A 1 170 ? -28.675 -3.069 -7.352 1.00 95.06 170 LYS A N 1
ATOM 1408 C CA . LYS A 1 170 ? -29.194 -1.686 -7.325 1.00 95.06 170 LYS A CA 1
ATOM 1409 C C . LYS A 1 170 ? -29.119 -1.010 -5.949 1.00 95.06 170 LYS A C 1
ATOM 1411 O O . LYS A 1 170 ? -29.730 0.047 -5.760 1.00 95.06 170 LYS A O 1
ATOM 1416 N N . ASP A 1 171 ? -28.332 -1.551 -5.022 1.00 96.38 171 ASP A N 1
ATOM 1417 C CA . ASP A 1 171 ? -28.090 -0.978 -3.698 1.00 96.38 171 ASP A CA 1
ATOM 1418 C C . ASP A 1 171 ? -26.890 -0.012 -3.725 1.00 96.38 171 ASP A C 1
ATOM 1420 O O . ASP A 1 171 ? -25.769 -0.300 -3.294 1.00 96.38 171 ASP A O 1
ATOM 1424 N N . TYR A 1 172 ? -27.133 1.181 -4.272 1.00 95.25 172 TYR A N 1
ATOM 1425 C CA . TYR A 1 172 ? -26.123 2.241 -4.349 1.00 95.25 172 TYR A CA 1
ATOM 1426 C C . TYR A 1 172 ? -25.772 2.842 -2.982 1.00 95.25 172 TYR A C 1
ATOM 1428 O O . TYR A 1 172 ? -24.684 3.395 -2.827 1.00 95.25 172 TYR A O 1
ATOM 1436 N N . GLU A 1 173 ? -26.661 2.734 -1.991 1.00 95.00 173 GLU A N 1
ATOM 1437 C CA . GLU A 1 173 ? -26.365 3.190 -0.632 1.00 95.00 173 GLU A CA 1
ATOM 1438 C C . GLU A 1 173 ? -25.344 2.271 0.033 1.00 95.00 173 GLU A C 1
ATOM 1440 O O . GLU A 1 173 ? -24.374 2.751 0.621 1.00 95.00 173 GLU A O 1
ATOM 1445 N N . LEU A 1 174 ? -25.514 0.953 -0.099 1.00 96.62 174 LEU A N 1
ATOM 1446 C CA . LEU A 1 174 ? -24.522 -0.015 0.352 1.00 96.62 174 LEU A CA 1
ATOM 1447 C C . LEU A 1 174 ? -23.196 0.162 -0.388 1.00 96.62 174 LEU A C 1
ATOM 1449 O O . LEU A 1 174 ? -22.153 0.186 0.264 1.00 96.62 174 LEU A O 1
ATOM 1453 N N . ALA A 1 175 ? -23.221 0.350 -1.712 1.00 96.38 175 ALA A N 1
ATOM 1454 C CA . ALA A 1 175 ? -22.009 0.633 -2.482 1.00 96.38 175 ALA A CA 1
ATOM 1455 C C . ALA A 1 175 ? -21.278 1.880 -1.949 1.00 96.38 175 ALA A C 1
ATOM 1457 O O . ALA A 1 175 ? -20.065 1.847 -1.742 1.00 96.38 175 ALA A O 1
ATOM 1458 N N . GLY A 1 176 ? -22.014 2.958 -1.658 1.00 96.00 176 GLY A N 1
ATOM 1459 C CA . GLY A 1 176 ? -21.462 4.165 -1.044 1.00 96.00 176 GLY A CA 1
ATOM 1460 C C . GLY A 1 176 ? -20.843 3.907 0.332 1.00 96.00 176 GLY A C 1
ATOM 1461 O O . GLY A 1 176 ? -19.698 4.296 0.565 1.00 96.00 176 GLY A O 1
ATOM 1462 N N . ARG A 1 177 ? -21.547 3.180 1.211 1.00 96.75 177 ARG A N 1
ATOM 1463 C CA . ARG A 1 177 ? -21.046 2.808 2.547 1.00 96.75 177 ARG A CA 1
ATOM 1464 C C . ARG A 1 177 ? -19.786 1.944 2.491 1.00 96.75 177 ARG A C 1
ATOM 1466 O O . ARG A 1 177 ? -18.902 2.133 3.317 1.00 96.75 177 ARG A O 1
ATOM 1473 N N . ILE A 1 178 ? -19.676 1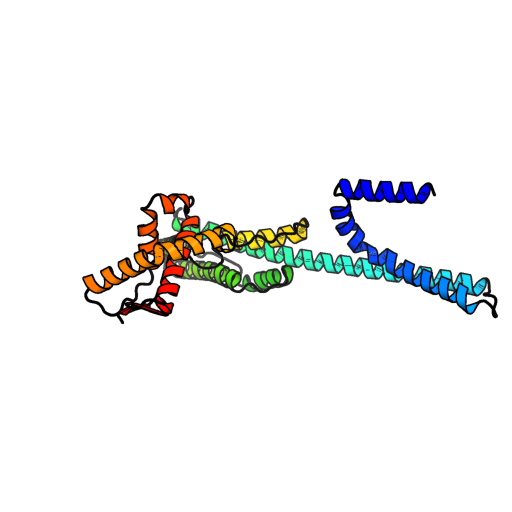.029 1.525 1.00 97.19 178 ILE A N 1
ATOM 1474 C CA . ILE A 1 178 ? -18.475 0.197 1.330 1.00 97.19 178 ILE A CA 1
ATOM 1475 C C . ILE A 1 178 ? -17.250 1.076 1.048 1.00 97.19 178 ILE A C 1
ATOM 1477 O O . ILE A 1 178 ? -16.192 0.860 1.639 1.00 97.19 178 ILE A O 1
ATOM 1481 N N . PHE A 1 179 ? -17.386 2.078 0.174 1.00 95.88 179 PHE A N 1
ATOM 1482 C CA . PHE A 1 179 ? -16.298 3.018 -0.104 1.00 95.88 179 PHE A CA 1
ATOM 1483 C C . PHE A 1 179 ? -15.952 3.876 1.116 1.00 95.88 179 PHE A C 1
ATOM 1485 O O . PHE A 1 179 ? -14.778 4.083 1.417 1.00 95.88 179 PHE A O 1
ATOM 1492 N N . GLU A 1 180 ? -16.961 4.373 1.831 1.00 94.75 180 GLU A N 1
ATOM 1493 C CA . GLU A 1 180 ? -16.745 5.194 3.023 1.00 94.75 180 GLU A CA 1
ATOM 1494 C C . GLU A 1 180 ? -16.058 4.417 4.145 1.00 94.75 180 GLU A C 1
ATOM 1496 O O . GLU A 1 180 ? -15.103 4.936 4.720 1.00 94.75 180 GLU A O 1
ATOM 1501 N N . ASP A 1 181 ? -16.474 3.174 4.409 1.00 94.12 181 ASP A N 1
ATOM 1502 C CA . ASP A 1 181 ? -15.810 2.282 5.366 1.00 94.12 181 ASP A CA 1
ATOM 1503 C C . ASP A 1 181 ? -14.371 1.987 4.930 1.00 94.12 181 ASP A C 1
ATOM 1505 O O . ASP A 1 181 ? -13.456 2.080 5.745 1.00 94.12 181 ASP A O 1
ATOM 1509 N N . TYR A 1 182 ? -14.137 1.733 3.637 1.00 94.31 182 TYR A N 1
ATOM 1510 C CA . TYR A 1 182 ? -12.790 1.549 3.095 1.00 94.31 182 TYR A CA 1
ATOM 1511 C C . TYR A 1 182 ? -11.889 2.760 3.381 1.00 94.31 182 TYR A C 1
ATOM 1513 O O . TYR A 1 182 ? -10.850 2.607 4.028 1.00 94.31 182 TYR A O 1
ATOM 1521 N N . VAL A 1 183 ? -12.304 3.966 2.977 1.00 92.12 183 VAL A N 1
ATOM 1522 C CA . VAL A 1 183 ? -11.545 5.211 3.199 1.00 92.12 183 VAL A CA 1
ATOM 1523 C C . VAL A 1 183 ? -11.373 5.500 4.688 1.00 92.12 183 VAL A C 1
ATOM 1525 O O . VAL A 1 183 ? -10.304 5.926 5.127 1.00 92.12 183 VAL A O 1
ATOM 1528 N N . TRP A 1 184 ? -12.414 5.274 5.487 1.00 91.75 184 TRP A N 1
ATOM 1529 C CA . TRP A 1 184 ? -12.363 5.492 6.925 1.00 91.75 184 TRP A CA 1
ATOM 1530 C C . TRP A 1 184 ? -11.342 4.559 7.586 1.00 91.75 184 TRP A C 1
ATOM 1532 O O . TRP A 1 184 ? -10.452 5.057 8.281 1.00 91.75 184 TRP A O 1
ATOM 1542 N N . ARG A 1 185 ? -11.386 3.250 7.297 1.00 90.81 185 ARG A N 1
ATOM 1543 C CA . ARG A 1 185 ? -10.439 2.248 7.819 1.00 90.81 185 ARG A CA 1
ATOM 1544 C C . ARG A 1 185 ? -9.005 2.492 7.365 1.00 90.81 185 ARG A C 1
ATOM 1546 O O . ARG A 1 185 ? -8.078 2.193 8.119 1.00 90.81 185 ARG A O 1
ATOM 1553 N N . GLU A 1 186 ? -8.782 3.069 6.183 1.00 90.81 186 GLU A N 1
ATOM 1554 C CA . GLU A 1 186 ? -7.426 3.437 5.759 1.00 90.81 186 GLU A CA 1
ATOM 1555 C C . GLU A 1 186 ? -6.754 4.412 6.739 1.00 90.81 186 GLU A C 1
ATOM 1557 O O . GLU A 1 186 ? -5.553 4.274 6.967 1.00 90.81 186 GLU A O 1
ATOM 1562 N N . ASN A 1 187 ? -7.503 5.301 7.405 1.00 90.75 187 ASN A N 1
ATOM 1563 C CA . ASN A 1 187 ? -6.959 6.231 8.411 1.00 90.75 187 ASN A CA 1
ATOM 1564 C C . ASN A 1 187 ? -6.496 5.548 9.706 1.00 90.75 187 ASN A C 1
ATOM 1566 O O . ASN A 1 187 ? -5.762 6.149 10.486 1.00 90.75 187 ASN A O 1
ATOM 1570 N N . TYR A 1 188 ? -6.903 4.305 9.948 1.00 91.94 188 TYR A N 1
ATOM 1571 C CA . TYR A 1 188 ? -6.515 3.536 11.134 1.00 91.94 188 TYR A CA 1
ATOM 1572 C C . TYR A 1 188 ? -5.602 2.354 10.787 1.00 91.94 188 TYR A C 1
ATOM 1574 O O . TYR A 1 188 ? -5.071 1.688 11.666 1.00 91.94 188 TYR A O 1
ATOM 1582 N N . SER A 1 189 ? -5.361 2.103 9.502 1.00 89.38 189 SER A N 1
ATOM 1583 C CA . SER A 1 189 ? -4.579 0.964 9.034 1.00 89.38 189 SER A CA 1
ATOM 1584 C C . SER A 1 189 ? -3.121 1.000 9.509 1.00 89.38 189 SER A C 1
ATOM 1586 O O . SER A 1 189 ? -2.357 1.909 9.175 1.00 89.38 189 SER A O 1
ATOM 1588 N N . VAL A 1 190 ? -2.694 -0.063 10.196 1.00 90.31 190 VAL A N 1
ATOM 1589 C CA . VAL A 1 190 ? -1.281 -0.311 10.552 1.00 90.31 190 VAL A CA 1
ATOM 1590 C C . VAL A 1 190 ? -0.480 -0.978 9.430 1.00 90.31 190 VAL A C 1
ATOM 1592 O O . VAL A 1 190 ? 0.705 -1.274 9.607 1.00 90.31 190 VAL A O 1
ATOM 1595 N N . LYS A 1 191 ? -1.113 -1.229 8.274 1.00 90.94 191 LYS A N 1
ATOM 1596 C CA . LYS A 1 191 ? -0.435 -1.761 7.084 1.00 90.94 191 LYS A CA 1
ATOM 1597 C C . LYS A 1 191 ? 0.657 -0.802 6.648 1.00 90.94 191 LYS A C 1
ATOM 1599 O O . LYS A 1 191 ? 0.543 0.407 6.840 1.00 90.94 191 LYS A O 1
ATOM 1604 N N . ARG A 1 192 ? 1.683 -1.338 5.990 1.00 91.81 192 ARG A N 1
ATOM 1605 C CA . ARG A 1 192 ? 2.809 -0.541 5.506 1.00 91.81 192 ARG A CA 1
ATOM 1606 C C . ARG A 1 192 ? 2.357 0.597 4.585 1.00 91.81 192 ARG A C 1
ATOM 1608 O O . ARG A 1 192 ? 2.828 1.708 4.768 1.00 91.81 192 ARG A O 1
ATOM 1615 N N . TYR A 1 193 ? 1.416 0.365 3.671 1.00 92.50 193 TYR A N 1
ATOM 1616 C CA . TYR A 1 193 ? 0.913 1.386 2.742 1.00 92.50 193 TYR A CA 1
ATOM 1617 C C . TYR A 1 193 ? -0.604 1.578 2.870 1.00 92.50 193 TYR A C 1
ATOM 1619 O O . TYR A 1 193 ? -1.336 0.585 2.930 1.00 92.50 193 TYR A O 1
ATOM 1627 N N . ASN A 1 194 ? -1.076 2.826 2.844 1.00 91.81 194 ASN A N 1
ATOM 1628 C CA . ASN A 1 194 ? -2.450 3.164 2.440 1.00 91.81 194 ASN A CA 1
ATOM 1629 C C . ASN A 1 194 ? -2.534 3.398 0.918 1.00 91.81 194 ASN A C 1
ATOM 1631 O O . ASN A 1 194 ? -1.503 3.392 0.233 1.00 91.81 194 ASN A O 1
ATOM 1635 N N . SER A 1 195 ? -3.741 3.600 0.378 1.00 90.81 195 SER A N 1
ATOM 1636 C CA . SER A 1 195 ? -3.959 3.830 -1.059 1.00 90.81 195 SER A CA 1
ATOM 1637 C C . SER A 1 195 ? -3.118 4.983 -1.613 1.00 90.81 195 SER A C 1
ATOM 1639 O O . SER A 1 195 ? -2.470 4.855 -2.658 1.00 90.81 195 SER A O 1
ATOM 1641 N N . LEU A 1 196 ? -3.043 6.100 -0.883 1.00 89.94 196 LEU A N 1
ATOM 1642 C CA . LEU A 1 196 ? -2.280 7.273 -1.307 1.00 89.94 196 LEU A CA 1
ATOM 1643 C C . LEU A 1 196 ? -0.775 6.982 -1.388 1.00 89.94 196 LEU A C 1
ATOM 1645 O O . LEU A 1 196 ? -0.132 7.286 -2.395 1.00 89.94 196 LEU A O 1
ATOM 1649 N N . GLU A 1 197 ? -0.196 6.366 -0.362 1.00 91.06 197 GLU A N 1
ATOM 1650 C CA . GLU A 1 197 ? 1.210 5.960 -0.365 1.00 91.06 197 GLU A CA 1
ATOM 1651 C C . GLU A 1 197 ? 1.502 4.955 -1.477 1.00 91.06 197 GLU A C 1
ATOM 1653 O O . GLU A 1 197 ? 2.517 5.091 -2.161 1.00 91.06 197 GLU A O 1
ATOM 1658 N N . ALA A 1 198 ? 0.598 3.996 -1.702 1.00 92.31 198 ALA A N 1
ATOM 1659 C CA . ALA A 1 198 ? 0.726 3.000 -2.757 1.00 92.31 198 ALA A CA 1
ATOM 1660 C C . ALA A 1 198 ? 0.823 3.655 -4.143 1.00 92.31 198 ALA A C 1
ATOM 1662 O O . ALA A 1 198 ? 1.772 3.392 -4.888 1.00 92.31 198 ALA A O 1
ATOM 1663 N N . LYS A 1 199 ? -0.084 4.586 -4.467 1.00 92.56 199 LYS A N 1
ATOM 1664 C CA . LYS A 1 199 ? -0.022 5.373 -5.713 1.00 92.56 199 LYS A CA 1
ATOM 1665 C C . LYS A 1 199 ? 1.273 6.162 -5.824 1.00 92.56 199 LYS A C 1
ATOM 1667 O O . LYS A 1 199 ? 1.916 6.184 -6.872 1.00 92.56 199 LYS A O 1
ATOM 1672 N N . MET A 1 200 ? 1.701 6.776 -4.729 1.00 90.12 200 MET A N 1
ATOM 1673 C CA . MET A 1 200 ? 2.928 7.562 -4.709 1.00 90.12 200 MET A CA 1
ATOM 1674 C C . MET A 1 200 ? 4.188 6.706 -4.889 1.00 90.12 200 MET A C 1
ATOM 1676 O O . MET A 1 200 ? 5.163 7.197 -5.462 1.00 90.12 200 MET A O 1
ATOM 1680 N N . CYS A 1 201 ? 4.182 5.440 -4.465 1.00 89.44 201 CYS A N 1
ATOM 1681 C CA . CYS A 1 201 ? 5.235 4.478 -4.793 1.00 89.44 201 CYS A CA 1
ATOM 1682 C C . CYS A 1 201 ? 5.276 4.181 -6.301 1.00 89.44 201 CYS A C 1
ATOM 1684 O O . CYS A 1 201 ? 6.358 4.225 -6.891 1.00 89.44 201 CYS A O 1
ATOM 1686 N N . LEU A 1 202 ? 4.121 3.974 -6.945 1.00 90.06 202 LEU A N 1
ATOM 1687 C CA . LEU A 1 202 ? 4.033 3.759 -8.400 1.00 90.06 202 LEU A CA 1
ATOM 1688 C C . LEU A 1 202 ? 4.520 4.984 -9.198 1.00 90.06 202 LEU A C 1
ATOM 1690 O O . LEU A 1 202 ? 5.310 4.848 -10.140 1.00 90.06 202 LEU A O 1
ATOM 1694 N N . ILE A 1 203 ? 4.115 6.190 -8.782 1.00 88.94 203 ILE A N 1
ATOM 1695 C CA . ILE A 1 203 ? 4.577 7.464 -9.363 1.00 88.94 203 ILE A CA 1
ATOM 1696 C C . ILE A 1 203 ? 6.092 7.598 -9.198 1.00 88.94 203 ILE A C 1
ATOM 1698 O O . ILE A 1 203 ? 6.811 7.887 -10.155 1.00 88.94 203 ILE A O 1
ATOM 1702 N N . SER A 1 204 ? 6.595 7.354 -7.986 1.00 86.31 204 SER A N 1
ATOM 1703 C CA . SER A 1 204 ? 8.019 7.470 -7.680 1.00 86.31 204 SER A CA 1
ATOM 1704 C C . SER A 1 204 ? 8.861 6.510 -8.512 1.00 86.31 204 SER A C 1
ATOM 1706 O O . SER A 1 204 ? 9.918 6.920 -8.986 1.00 86.31 204 SER A O 1
ATOM 1708 N N . ALA A 1 205 ? 8.420 5.266 -8.712 1.00 84.25 205 ALA A N 1
ATOM 1709 C CA . ALA A 1 205 ? 9.133 4.319 -9.562 1.00 84.25 205 ALA A CA 1
ATOM 1710 C C . ALA A 1 205 ? 9.180 4.801 -11.014 1.00 84.25 205 ALA A C 1
ATOM 1712 O O . ALA A 1 205 ? 10.258 4.839 -11.601 1.00 84.25 205 ALA A O 1
ATOM 1713 N N . SER A 1 206 ? 8.049 5.258 -11.554 1.00 80.88 206 SER A N 1
ATOM 1714 C CA . SER A 1 206 ? 7.980 5.805 -12.914 1.00 80.88 206 SER A CA 1
ATOM 1715 C C . SER A 1 206 ? 8.942 6.990 -13.086 1.00 80.88 206 SER A C 1
ATOM 1717 O O . SER A 1 206 ? 9.777 6.998 -13.988 1.00 80.88 206 SER A O 1
ATOM 1719 N N . HIS A 1 207 ? 8.927 7.946 -12.152 1.00 80.44 207 HIS A N 1
ATOM 1720 C CA . HIS A 1 207 ? 9.780 9.137 -12.209 1.00 80.44 207 HIS A CA 1
ATOM 1721 C C . HIS A 1 207 ? 11.269 8.857 -11.980 1.00 80.44 207 HIS A C 1
ATOM 1723 O O . HIS A 1 207 ? 12.112 9.561 -12.537 1.00 80.44 207 HIS A O 1
ATOM 1729 N N . MET A 1 208 ? 11.630 7.868 -11.156 1.00 76.56 208 MET A N 1
ATOM 1730 C CA . MET A 1 208 ? 13.039 7.530 -10.926 1.00 76.56 208 MET A CA 1
ATOM 1731 C C . MET A 1 208 ? 13.733 7.083 -12.208 1.00 76.56 208 MET A C 1
ATOM 1733 O O . MET A 1 208 ? 14.879 7.466 -12.442 1.00 76.56 208 MET A O 1
ATOM 1737 N N . TYR A 1 209 ? 13.033 6.331 -13.052 1.00 69.44 209 TYR A N 1
ATOM 1738 C CA . TYR A 1 209 ? 13.590 5.856 -14.312 1.00 69.44 209 TYR A CA 1
ATOM 1739 C C . TYR A 1 209 ? 13.464 6.879 -15.447 1.00 69.44 209 TYR A C 1
ATOM 1741 O O . TYR A 1 209 ? 14.401 6.995 -16.232 1.00 69.44 209 TYR A O 1
ATOM 1749 N N . GLU A 1 210 ? 12.391 7.678 -15.494 1.00 69.44 210 GLU A N 1
ATOM 1750 C CA . GLU A 1 210 ? 12.244 8.740 -16.508 1.00 69.44 210 GLU A CA 1
ATOM 1751 C C . GLU A 1 210 ? 13.199 9.920 -16.284 1.00 69.44 210 GLU A C 1
ATOM 1753 O O . GLU A 1 210 ? 13.766 10.452 -17.238 1.00 69.44 210 GLU A O 1
ATOM 1758 N N . TYR A 1 211 ? 13.405 10.323 -15.028 1.00 70.50 211 TYR A N 1
ATOM 1759 C CA . TYR A 1 211 ? 14.118 11.561 -14.688 1.00 70.50 211 TYR A CA 1
ATOM 1760 C C . TYR A 1 211 ? 15.411 11.338 -13.888 1.00 70.50 211 TYR A C 1
ATOM 1762 O O . TYR A 1 211 ? 16.103 12.297 -13.547 1.00 70.50 211 TYR A O 1
ATOM 1770 N N . GLY A 1 212 ? 15.767 10.089 -13.574 1.00 65.25 212 GLY A N 1
ATOM 1771 C CA . GLY A 1 212 ? 17.014 9.758 -12.877 1.00 65.25 212 GLY A CA 1
ATOM 1772 C C . GLY A 1 212 ? 17.021 10.085 -11.378 1.00 65.25 212 GLY A C 1
ATOM 1773 O O . GLY A 1 212 ? 18.097 10.179 -10.774 1.00 65.25 212 GLY A O 1
ATOM 1774 N N . TYR A 1 213 ? 15.851 10.261 -10.753 1.00 63.56 213 TYR A N 1
ATOM 1775 C CA . TYR A 1 213 ? 15.762 10.392 -9.297 1.00 63.56 213 TYR A CA 1
ATOM 1776 C C . TYR A 1 213 ? 16.259 9.107 -8.619 1.00 63.56 213 TYR A C 1
ATOM 1778 O O . TYR A 1 213 ? 16.005 8.000 -9.079 1.00 63.56 213 TYR A O 1
ATOM 1786 N N . ARG A 1 214 ? 16.998 9.243 -7.512 1.00 58.91 214 ARG A N 1
ATOM 1787 C CA . ARG A 1 214 ? 17.676 8.103 -6.857 1.00 58.91 214 ARG A CA 1
ATOM 1788 C C . ARG A 1 214 ? 16.984 7.571 -5.609 1.00 58.91 214 ARG A C 1
ATOM 1790 O O . ARG A 1 214 ? 17.494 6.635 -5.000 1.00 58.91 214 ARG A O 1
ATOM 1797 N N . LYS A 1 215 ? 15.884 8.185 -5.174 1.00 63.97 215 LYS A N 1
ATOM 1798 C CA . LYS A 1 215 ? 15.253 7.834 -3.902 1.00 63.97 215 LYS A CA 1
ATOM 1799 C C . LYS A 1 215 ? 13.818 7.385 -4.116 1.00 63.97 215 LYS A C 1
ATOM 1801 O O . LYS A 1 215 ? 12.967 8.190 -4.480 1.00 63.97 215 LYS A O 1
ATOM 1806 N N . ALA A 1 216 ? 13.582 6.108 -3.826 1.00 66.06 216 ALA A N 1
ATOM 1807 C CA . ALA A 1 216 ? 12.247 5.555 -3.699 1.00 66.06 216 ALA A CA 1
ATOM 1808 C C . ALA A 1 216 ? 11.493 6.274 -2.592 1.00 66.06 216 ALA A C 1
ATOM 1810 O O . ALA A 1 216 ? 12.023 6.459 -1.490 1.00 66.06 216 ALA A O 1
ATOM 1811 N N . ARG A 1 217 ? 10.250 6.664 -2.880 1.00 73.25 217 ARG A N 1
ATOM 1812 C CA . ARG A 1 217 ? 9.341 7.078 -1.821 1.00 73.25 217 ARG A CA 1
ATOM 1813 C C . ARG A 1 217 ? 9.072 5.877 -0.916 1.00 73.25 217 ARG A C 1
ATOM 1815 O O . ARG A 1 217 ? 8.792 4.781 -1.395 1.00 73.25 217 ARG A O 1
ATOM 1822 N N . MET A 1 218 ? 9.218 6.094 0.384 1.00 73.38 218 MET A N 1
ATOM 1823 C CA . MET A 1 218 ? 8.911 5.111 1.417 1.00 73.38 218 MET A CA 1
ATOM 1824 C C . MET A 1 218 ? 7.533 5.417 1.999 1.00 73.38 218 MET A C 1
ATOM 1826 O O . MET A 1 218 ? 7.067 6.555 1.906 1.00 73.38 218 MET A O 1
ATOM 1830 N N . SER A 1 219 ? 6.922 4.408 2.616 1.00 85.56 219 SER A N 1
ATOM 1831 C CA . SER A 1 219 ? 5.783 4.606 3.511 1.00 85.56 219 SER A CA 1
ATOM 1832 C C . SER A 1 219 ? 6.129 5.620 4.610 1.00 85.56 219 SER A C 1
ATOM 1834 O O . SER A 1 219 ? 7.266 5.667 5.088 1.00 85.56 219 SER A O 1
ATOM 1836 N N . TRP A 1 220 ? 5.150 6.405 5.045 1.00 86.88 220 TRP A N 1
ATOM 1837 C CA . TRP A 1 220 ? 5.230 7.272 6.213 1.00 86.88 220 TRP A CA 1
ATOM 1838 C C . TRP A 1 220 ? 5.527 6.486 7.489 1.00 86.88 220 TRP A C 1
ATOM 1840 O O . TRP A 1 220 ? 6.329 6.943 8.299 1.00 86.88 220 TRP A O 1
ATOM 1850 N N . LEU A 1 221 ? 4.978 5.276 7.645 1.00 90.25 221 LEU A N 1
ATOM 1851 C CA . LEU A 1 221 ? 5.305 4.395 8.776 1.00 90.25 221 LEU A CA 1
ATOM 1852 C C . LEU A 1 221 ? 6.750 3.875 8.716 1.00 90.25 221 LEU A C 1
ATOM 1854 O O . LEU A 1 221 ? 7.304 3.447 9.730 1.00 90.25 221 LEU A O 1
ATOM 1858 N N . ASP A 1 222 ? 7.377 3.922 7.540 1.00 89.69 222 ASP A N 1
ATOM 1859 C CA . ASP A 1 222 ? 8.787 3.596 7.363 1.00 89.69 222 ASP A CA 1
ATOM 1860 C C . ASP A 1 222 ? 9.738 4.774 7.617 1.00 89.69 222 ASP A C 1
ATOM 1862 O O . ASP A 1 222 ? 10.952 4.545 7.698 1.00 89.69 222 ASP A O 1
ATOM 1866 N N . ASP A 1 223 ? 9.224 6.000 7.774 1.00 89.69 223 ASP A N 1
ATOM 1867 C CA . ASP A 1 223 ? 10.041 7.174 8.074 1.00 89.69 223 ASP A CA 1
ATOM 1868 C C . ASP A 1 223 ? 10.776 6.977 9.418 1.00 89.69 223 ASP A C 1
ATOM 1870 O O . ASP A 1 223 ? 10.142 6.678 10.436 1.00 89.69 223 ASP A O 1
ATOM 1874 N N . PRO A 1 224 ? 12.112 7.153 9.472 1.00 91.62 224 PRO A N 1
ATOM 1875 C CA . PRO A 1 224 ? 12.881 6.986 10.704 1.00 91.62 224 PRO A CA 1
ATOM 1876 C C . PRO A 1 224 ? 12.384 7.836 11.881 1.00 91.62 224 PRO A C 1
ATOM 1878 O O . PRO A 1 224 ? 12.464 7.392 13.027 1.00 91.62 224 PRO A O 1
ATOM 1881 N N . LYS A 1 225 ? 11.866 9.044 11.621 1.00 92.06 225 LYS A N 1
ATOM 1882 C CA . LYS A 1 225 ? 11.292 9.909 12.660 1.00 92.06 225 LYS A CA 1
ATOM 1883 C C . LYS A 1 225 ? 10.003 9.308 13.206 1.00 92.06 225 LYS A C 1
ATOM 1885 O O . LYS A 1 225 ? 9.858 9.226 14.420 1.00 92.06 225 LYS A O 1
ATOM 1890 N N . VAL A 1 226 ? 9.123 8.832 12.324 1.00 93.00 226 VAL A N 1
ATOM 1891 C CA . VAL A 1 226 ? 7.864 8.179 12.713 1.00 93.00 226 VAL A CA 1
ATOM 1892 C C . VAL A 1 226 ? 8.152 6.902 13.497 1.00 93.00 226 VAL A C 1
ATOM 1894 O O . VAL A 1 226 ? 7.590 6.717 14.570 1.00 93.00 226 VAL A O 1
ATOM 1897 N N . LYS A 1 227 ? 9.096 6.065 13.047 1.00 94.81 227 LYS A N 1
ATOM 1898 C CA . LYS A 1 227 ? 9.517 4.857 13.781 1.00 94.81 227 LYS A CA 1
ATOM 1899 C C . LYS A 1 227 ? 10.023 5.168 15.186 1.00 94.81 227 LYS A C 1
ATOM 1901 O O . LYS A 1 227 ? 9.676 4.460 16.129 1.00 94.81 227 LYS A O 1
ATOM 1906 N N . LYS A 1 228 ? 10.818 6.231 15.331 1.00 96.19 228 LYS A N 1
ATOM 1907 C CA . LYS A 1 228 ? 11.296 6.691 16.637 1.00 96.19 228 LYS A CA 1
ATOM 1908 C C . LYS A 1 228 ? 10.129 7.123 17.531 1.00 96.19 228 LYS A C 1
ATOM 1910 O O . LYS A 1 228 ? 10.035 6.639 18.653 1.00 96.19 228 LYS A O 1
ATOM 1915 N N . THR A 1 229 ? 9.217 7.951 17.017 1.00 95.00 229 THR A N 1
ATOM 1916 C CA . THR A 1 229 ? 8.009 8.372 17.743 1.00 95.00 229 THR A CA 1
ATOM 1917 C C . THR A 1 229 ? 7.167 7.171 18.168 1.00 95.00 229 THR A C 1
ATOM 1919 O O . THR A 1 229 ? 6.806 7.066 19.335 1.00 95.00 229 THR A O 1
ATOM 1922 N N . VAL A 1 230 ? 6.911 6.218 17.269 1.00 96.25 230 VAL A N 1
ATOM 1923 C CA . VAL A 1 230 ? 6.137 5.009 17.586 1.00 96.25 230 VAL A CA 1
ATOM 1924 C C . VAL A 1 230 ? 6.782 4.217 18.726 1.00 96.25 230 VAL A C 1
ATOM 1926 O O . VAL A 1 230 ? 6.082 3.804 19.645 1.00 96.25 230 VAL A O 1
ATOM 1929 N N . ALA A 1 231 ? 8.104 4.027 18.699 1.00 96.12 231 ALA A N 1
ATOM 1930 C CA . ALA A 1 231 ? 8.824 3.275 19.727 1.00 96.12 231 ALA A CA 1
ATOM 1931 C C . ALA A 1 231 ? 8.837 3.976 21.098 1.00 96.12 231 ALA A C 1
ATOM 1933 O O . ALA A 1 231 ? 8.704 3.321 22.133 1.00 96.12 231 ALA A O 1
ATOM 1934 N N . GLU A 1 232 ? 9.002 5.299 21.120 1.00 96.44 232 GLU A N 1
ATOM 1935 C CA . GLU A 1 232 ? 8.991 6.090 22.357 1.00 96.44 232 GLU A CA 1
ATOM 1936 C C . GLU A 1 232 ? 7.601 6.085 23.002 1.00 96.44 232 GLU A C 1
ATOM 1938 O O . GLU A 1 232 ? 7.460 5.774 24.189 1.00 96.44 232 GLU A O 1
ATOM 1943 N N . TYR A 1 233 ? 6.565 6.360 22.207 1.00 96.56 233 TYR A N 1
ATOM 1944 C CA . TYR A 1 233 ? 5.196 6.469 22.699 1.00 96.56 233 TYR A CA 1
ATOM 1945 C C . TYR A 1 233 ? 4.592 5.115 23.064 1.00 96.56 233 TYR A C 1
ATOM 1947 O O . TYR A 1 233 ? 3.920 5.029 24.087 1.00 96.56 233 TYR A O 1
ATOM 1955 N N . SER A 1 234 ? 4.855 4.041 22.311 1.00 96.62 234 SER A N 1
ATOM 1956 C CA . SER A 1 234 ? 4.344 2.709 22.672 1.00 96.62 234 SER A CA 1
ATOM 1957 C C . SER A 1 234 ? 4.897 2.243 24.017 1.00 96.62 234 SER A C 1
ATOM 1959 O O . SER A 1 234 ? 4.160 1.728 24.855 1.00 96.62 234 SER A O 1
ATOM 1961 N N . LYS A 1 235 ? 6.176 2.518 24.299 1.00 96.19 235 LYS A N 1
ATOM 1962 C CA . LYS A 1 235 ? 6.773 2.211 25.601 1.00 96.19 235 LYS A CA 1
ATOM 1963 C C . LYS A 1 235 ? 6.152 3.035 26.730 1.00 96.19 235 LYS A C 1
ATOM 1965 O O . LYS A 1 235 ? 5.888 2.475 27.793 1.00 96.19 235 LYS A O 1
ATOM 1970 N N . ALA A 1 236 ? 5.938 4.332 26.509 1.00 96.19 236 ALA A N 1
ATOM 1971 C CA . ALA A 1 236 ? 5.367 5.233 27.509 1.00 96.19 236 ALA A CA 1
ATOM 1972 C C . ALA A 1 236 ? 3.892 4.918 27.810 1.00 96.19 236 ALA A C 1
ATOM 1974 O O . ALA A 1 236 ? 3.488 4.903 28.971 1.00 96.19 236 ALA A O 1
ATOM 1975 N N . TYR A 1 237 ? 3.102 4.616 26.778 1.00 96.12 237 TYR A N 1
ATOM 1976 C CA . TYR A 1 237 ? 1.656 4.414 26.884 1.00 96.12 237 TYR A CA 1
ATOM 1977 C C . TYR A 1 237 ? 1.239 2.952 27.071 1.00 96.12 237 TYR A C 1
ATOM 1979 O O . TYR A 1 237 ? 0.076 2.695 27.374 1.00 96.12 237 TYR A O 1
ATOM 1987 N N . TYR A 1 238 ? 2.168 1.996 26.981 1.00 97.00 238 TYR A N 1
ATOM 1988 C CA . TYR A 1 238 ? 1.902 0.579 27.246 1.00 97.00 238 TYR A CA 1
ATOM 1989 C C . TYR A 1 238 ? 1.112 0.326 28.551 1.00 97.00 238 TYR A C 1
ATOM 1991 O O . TYR A 1 238 ? 0.061 -0.310 28.463 1.00 97.00 238 TYR A O 1
ATOM 1999 N N . PRO A 1 239 ? 1.519 0.837 29.738 1.00 95.88 239 PRO A N 1
ATOM 2000 C CA . PRO A 1 239 ? 0.799 0.549 30.985 1.00 95.88 239 PRO A CA 1
ATOM 2001 C C . PRO A 1 239 ? -0.619 1.131 30.992 1.00 95.88 239 PRO A C 1
ATOM 2003 O O . PRO A 1 239 ? -1.537 0.569 31.589 1.00 95.88 239 PRO A O 1
ATOM 2006 N N . ILE A 1 240 ? -0.791 2.269 30.315 1.00 95.88 240 ILE A N 1
ATOM 2007 C CA . ILE A 1 240 ? -2.060 2.986 30.204 1.00 95.88 240 ILE A CA 1
ATOM 2008 C C . ILE A 1 240 ? -3.029 2.177 29.334 1.00 95.88 240 ILE A C 1
ATOM 2010 O O . ILE A 1 240 ? -4.163 1.937 29.745 1.00 95.88 240 ILE A O 1
ATOM 2014 N N . VAL A 1 241 ? -2.568 1.709 28.170 1.00 96.12 241 VAL A N 1
ATOM 2015 C CA . VAL A 1 241 ? -3.356 0.884 27.241 1.00 96.12 241 VAL A CA 1
ATOM 2016 C C . VAL A 1 241 ? -3.705 -0.471 27.862 1.00 96.12 241 VAL A C 1
ATOM 2018 O O . VAL A 1 241 ? -4.860 -0.884 27.815 1.00 96.12 241 VAL A O 1
ATOM 2021 N N . GLU A 1 242 ? -2.747 -1.141 28.504 1.00 96.38 242 GLU A N 1
ATOM 2022 C CA . GLU A 1 242 ? -2.989 -2.407 29.206 1.00 96.38 242 GLU A CA 1
ATOM 2023 C C . GLU A 1 242 ? -4.067 -2.255 30.290 1.00 96.38 242 GLU A C 1
ATOM 2025 O O . GLU A 1 242 ? -5.011 -3.044 30.354 1.00 96.38 242 GLU A O 1
ATOM 2030 N N . THR A 1 243 ? -3.966 -1.204 31.109 1.00 95.62 243 THR A N 1
ATOM 2031 C CA . THR A 1 243 ? -4.944 -0.918 32.170 1.00 95.62 243 THR A CA 1
ATOM 2032 C C . THR A 1 243 ? -6.320 -0.591 31.596 1.00 95.62 243 THR A C 1
ATOM 2034 O O . THR A 1 243 ? -7.334 -1.016 32.150 1.00 95.62 243 THR A O 1
ATOM 2037 N N . TYR A 1 244 ? -6.373 0.138 30.480 1.00 94.75 244 TYR A N 1
ATOM 2038 C CA . TYR A 1 244 ? -7.619 0.454 29.789 1.00 94.75 244 TYR A CA 1
ATOM 2039 C C . TYR A 1 244 ? -8.360 -0.825 29.368 1.00 94.75 244 TYR A C 1
ATOM 2041 O O . TYR A 1 244 ? -9.524 -1.007 29.727 1.00 94.75 244 TYR A O 1
ATOM 2049 N N . ILE A 1 245 ? -7.666 -1.752 28.700 1.00 94.06 245 ILE A N 1
ATOM 2050 C CA . ILE A 1 245 ? -8.242 -3.029 28.245 1.00 94.06 245 ILE A CA 1
ATOM 2051 C C . ILE A 1 245 ? -8.663 -3.892 29.436 1.00 94.06 245 ILE A C 1
ATOM 2053 O O . ILE A 1 245 ? -9.789 -4.393 29.471 1.00 94.06 245 ILE A O 1
ATOM 2057 N N . TRP A 1 246 ? -7.795 -4.010 30.446 1.00 94.06 246 TRP A N 1
ATOM 2058 C CA . TRP A 1 246 ? -8.091 -4.743 31.677 1.00 94.06 246 TRP A CA 1
ATOM 2059 C C . TRP A 1 246 ? -9.382 -4.249 32.334 1.00 94.06 246 TRP A C 1
ATOM 2061 O O . TRP A 1 246 ? -10.266 -5.041 32.656 1.00 94.06 246 TRP A O 1
ATOM 2071 N N . ASN A 1 247 ? -9.531 -2.931 32.479 1.00 93.81 247 ASN A N 1
ATOM 2072 C CA . ASN A 1 247 ? -10.712 -2.334 33.090 1.00 93.81 247 ASN A CA 1
ATOM 2073 C C . ASN A 1 247 ? -11.985 -2.601 32.282 1.00 93.81 247 ASN A C 1
ATOM 2075 O O . ASN A 1 247 ? -13.032 -2.844 32.882 1.00 93.81 247 ASN A O 1
ATOM 2079 N N . ILE A 1 248 ? -11.915 -2.595 30.946 1.00 92.44 248 ILE A N 1
ATOM 2080 C CA . ILE A 1 248 ? -13.062 -2.971 30.107 1.00 92.44 248 ILE A CA 1
ATOM 2081 C C . ILE A 1 248 ? -13.454 -4.426 30.372 1.00 92.44 248 ILE A C 1
ATOM 2083 O O . ILE A 1 248 ? -14.638 -4.701 30.587 1.00 92.44 248 ILE A O 1
ATOM 2087 N N . MET A 1 249 ? -12.485 -5.345 30.388 1.00 92.94 249 MET A N 1
ATOM 2088 C CA . MET A 1 249 ? -12.742 -6.771 30.616 1.00 92.94 249 MET A CA 1
ATOM 2089 C C . MET A 1 249 ? -13.328 -7.031 32.006 1.00 92.94 249 MET A C 1
ATOM 2091 O O . MET A 1 249 ? -14.347 -7.710 32.125 1.00 92.94 249 MET A O 1
ATOM 2095 N N . MET A 1 250 ? -12.754 -6.424 33.049 1.00 93.19 250 MET A N 1
ATOM 2096 C CA . MET A 1 250 ? -13.236 -6.573 34.425 1.00 93.19 250 MET A CA 1
ATOM 2097 C C . MET A 1 250 ? -14.622 -5.958 34.623 1.00 93.19 250 MET A C 1
ATOM 2099 O O . MET A 1 250 ? -15.494 -6.591 35.213 1.00 93.19 250 MET A O 1
ATOM 2103 N N . LYS A 1 251 ? -14.871 -4.755 34.086 1.00 91.62 251 LYS A N 1
ATOM 2104 C CA . LYS A 1 251 ? -16.180 -4.087 34.190 1.00 91.62 251 LYS A CA 1
ATOM 2105 C C . LYS A 1 251 ? -17.288 -4.881 33.499 1.00 91.62 251 LYS A C 1
ATOM 2107 O O . LYS A 1 251 ? -18.416 -4.891 33.981 1.00 91.62 251 LYS A O 1
ATOM 2112 N N . LYS A 1 252 ? -16.977 -5.531 32.375 1.00 89.88 252 LYS A N 1
ATOM 2113 C CA . LYS A 1 252 ? -17.913 -6.410 31.656 1.00 89.88 252 LYS A CA 1
ATOM 2114 C C . LYS A 1 252 ? -17.960 -7.833 32.229 1.00 89.88 252 LYS A C 1
ATOM 2116 O O . LYS A 1 252 ? -18.771 -8.627 31.768 1.00 89.88 252 LYS A O 1
ATOM 2121 N N . ASN A 1 253 ? -17.121 -8.145 33.219 1.00 89.06 253 ASN A N 1
ATOM 2122 C CA . ASN A 1 253 ? -16.945 -9.476 33.796 1.00 89.06 253 ASN A CA 1
ATOM 2123 C C . ASN A 1 253 ? -16.691 -10.569 32.735 1.00 89.06 253 ASN A C 1
ATOM 2125 O O . ASN A 1 253 ? -17.251 -11.663 32.798 1.00 89.06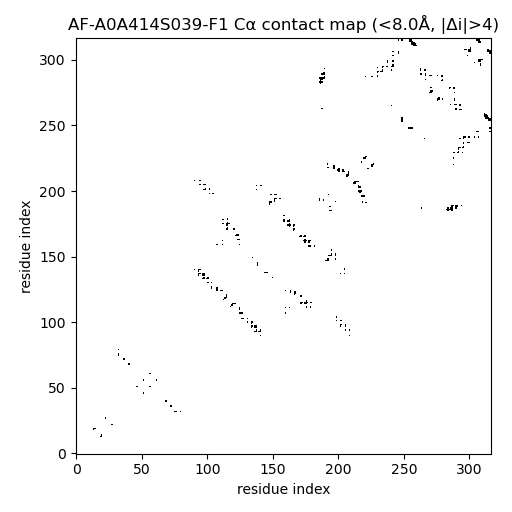 253 ASN A O 1
ATOM 2129 N N . ILE A 1 254 ? -15.863 -10.257 31.734 1.00 91.38 254 ILE A N 1
ATOM 2130 C CA . ILE A 1 254 ? -15.504 -11.172 30.642 1.00 91.38 254 ILE A CA 1
ATOM 2131 C C . ILE A 1 254 ? -14.051 -11.627 30.772 1.00 91.38 254 ILE A C 1
ATOM 2133 O O . ILE A 1 254 ? -13.169 -10.848 31.129 1.00 91.38 254 ILE A O 1
ATOM 2137 N N . ARG A 1 255 ? -13.792 -12.897 30.445 1.00 89.44 255 ARG A N 1
ATOM 2138 C CA . ARG A 1 255 ? -12.429 -13.458 30.382 1.00 89.44 255 ARG A CA 1
ATOM 2139 C C . ARG A 1 255 ? -11.809 -13.411 28.992 1.00 89.44 255 ARG A C 1
ATOM 2141 O O . ARG A 1 255 ? -10.595 -13.525 28.880 1.00 89.44 255 ARG A O 1
ATOM 2148 N N . PHE A 1 256 ? -12.634 -13.236 27.967 1.00 91.50 256 PHE A N 1
ATOM 2149 C CA . PHE A 1 256 ? -12.250 -13.226 26.564 1.00 91.50 256 PHE A CA 1
ATOM 2150 C C . PHE A 1 256 ? -12.901 -12.027 25.875 1.00 91.50 256 PHE A C 1
ATOM 2152 O O . PHE A 1 256 ? -14.075 -11.738 26.125 1.00 91.50 256 PHE A O 1
ATOM 2159 N N . MET A 1 257 ? -12.139 -11.328 25.040 1.00 91.06 257 MET A N 1
ATOM 2160 C CA . MET A 1 257 ? -12.618 -10.230 24.211 1.00 91.06 257 MET A CA 1
ATOM 2161 C C . MET A 1 257 ? -12.070 -10.390 22.797 1.00 91.06 257 MET A C 1
ATOM 2163 O O . MET A 1 257 ? -10.862 -10.303 22.587 1.00 91.06 257 MET A O 1
ATOM 2167 N N . ASP A 1 258 ? -12.990 -10.544 21.854 1.00 89.56 258 ASP A N 1
ATOM 2168 C CA . ASP A 1 258 ? -12.757 -10.368 20.427 1.00 89.56 258 ASP A CA 1
ATOM 2169 C C . ASP A 1 258 ? -13.477 -9.080 20.010 1.00 89.56 258 ASP A C 1
ATOM 2171 O O . ASP A 1 258 ? -14.707 -8.990 20.063 1.00 89.56 258 ASP A O 1
ATOM 2175 N N . ASN A 1 259 ? -12.698 -8.037 19.730 1.00 84.81 259 ASN A N 1
ATOM 2176 C CA . ASN A 1 259 ? -13.215 -6.767 19.239 1.00 84.81 259 ASN A CA 1
ATOM 2177 C C . ASN A 1 259 ? -12.294 -6.252 18.123 1.00 84.81 259 ASN A C 1
ATOM 2179 O O . ASN A 1 259 ? -11.231 -5.698 18.428 1.00 84.81 259 ASN A O 1
ATOM 2183 N N . PRO A 1 260 ? -12.701 -6.394 16.850 1.00 80.62 260 PRO A N 1
ATOM 2184 C CA . PRO A 1 260 ? -11.870 -6.026 15.711 1.00 80.62 260 PRO A CA 1
ATOM 2185 C C . PRO A 1 260 ? -11.622 -4.518 15.593 1.00 80.62 260 PRO A C 1
ATOM 2187 O O . PRO A 1 260 ? -10.683 -4.136 14.905 1.00 80.62 260 PRO A O 1
ATOM 2190 N N . ASP A 1 261 ? -12.420 -3.677 16.264 1.00 88.12 261 ASP A N 1
ATOM 2191 C CA . ASP A 1 261 ? -12.301 -2.214 16.215 1.00 88.12 261 ASP A CA 1
ATOM 2192 C C . ASP A 1 261 ? -11.726 -1.625 17.529 1.00 88.12 261 ASP A C 1
ATOM 2194 O O . ASP A 1 261 ? -11.785 -0.415 17.768 1.00 88.12 261 ASP A O 1
ATOM 2198 N N . LEU A 1 262 ? -11.169 -2.457 18.423 1.00 90.62 262 LEU A N 1
ATOM 2199 C CA . LEU A 1 262 ? -10.617 -1.992 19.706 1.00 90.62 262 LEU A CA 1
ATOM 2200 C C . LEU A 1 262 ? -9.398 -1.072 19.533 1.00 90.62 262 LEU A C 1
ATOM 2202 O O . LEU A 1 262 ? -9.200 -0.142 20.316 1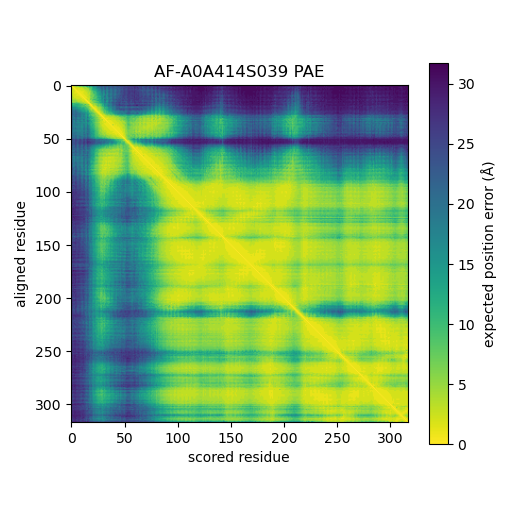.00 90.62 262 LEU A O 1
ATOM 2206 N N . ASP A 1 263 ? -8.569 -1.319 18.521 1.00 91.00 263 ASP A N 1
ATOM 2207 C CA . ASP A 1 263 ? -7.448 -0.445 18.174 1.00 91.00 263 ASP A CA 1
ATOM 2208 C C . ASP A 1 263 ? -7.932 0.950 17.758 1.00 91.00 263 ASP A C 1
ATOM 2210 O O . ASP A 1 263 ? -7.357 1.949 18.198 1.00 91.00 263 ASP A O 1
ATOM 2214 N N . ILE A 1 264 ? -9.023 1.030 16.995 1.00 93.25 264 ILE A N 1
ATOM 2215 C CA . ILE A 1 264 ? -9.694 2.276 16.611 1.00 93.25 264 ILE A CA 1
ATOM 2216 C C . ILE A 1 264 ? -10.239 2.994 17.849 1.00 93.25 264 ILE A C 1
ATOM 2218 O O . ILE A 1 264 ? -9.947 4.176 18.039 1.00 93.25 264 ILE A O 1
ATOM 2222 N N . GLU A 1 265 ? -10.960 2.289 18.727 1.00 93.81 265 GLU A N 1
ATOM 2223 C CA . GLU A 1 265 ? -11.534 2.866 19.954 1.00 93.81 265 GLU A CA 1
ATOM 2224 C C . GLU A 1 265 ? -10.451 3.488 20.849 1.00 93.81 265 GLU A C 1
ATOM 2226 O O . GLU A 1 265 ? -10.571 4.634 21.298 1.00 93.81 265 GLU A O 1
ATOM 2231 N N . ILE A 1 266 ? -9.354 2.759 21.070 1.00 95.25 266 ILE A N 1
ATOM 2232 C CA . ILE A 1 266 ? -8.233 3.237 21.883 1.00 95.25 266 ILE A CA 1
ATOM 2233 C C . ILE A 1 266 ? -7.492 4.371 21.169 1.00 95.25 266 ILE A C 1
ATOM 2235 O O . ILE A 1 266 ? -7.093 5.338 21.818 1.00 95.25 266 ILE A O 1
ATOM 2239 N N . THR A 1 267 ? -7.341 4.305 19.845 1.00 95.81 267 THR A N 1
ATOM 2240 C CA . THR A 1 267 ? -6.736 5.383 19.048 1.00 95.81 267 THR A CA 1
ATOM 2241 C C . THR A 1 267 ? -7.524 6.680 19.191 1.00 95.81 267 THR A C 1
ATOM 2243 O O . THR A 1 267 ? -6.948 7.716 19.525 1.00 95.81 267 THR A O 1
ATOM 2246 N N . ASP A 1 268 ? -8.843 6.632 19.012 1.00 95.00 268 ASP A N 1
ATOM 2247 C CA . ASP A 1 268 ? -9.715 7.797 19.162 1.00 95.00 268 ASP A CA 1
ATOM 2248 C C . ASP A 1 268 ? -9.741 8.309 20.609 1.00 95.00 268 ASP A C 1
ATOM 2250 O O . ASP A 1 268 ? -9.812 9.519 20.842 1.00 95.00 268 ASP A O 1
ATOM 2254 N N . TRP A 1 269 ? -9.634 7.419 21.599 1.00 95.44 269 TRP A N 1
ATOM 2255 C CA . TRP A 1 269 ? -9.475 7.810 22.997 1.00 95.44 269 TRP A CA 1
ATOM 2256 C C . TRP A 1 269 ? -8.155 8.554 23.249 1.00 95.44 269 TRP A C 1
ATOM 2258 O O . TRP A 1 269 ? -8.180 9.627 23.857 1.00 95.44 269 TRP A O 1
ATOM 2268 N N . LEU A 1 270 ? -7.025 8.053 22.740 1.00 94.88 270 LEU A N 1
ATOM 2269 C CA . LEU A 1 270 ? -5.717 8.710 22.863 1.00 94.88 270 LEU A CA 1
ATOM 2270 C C . LEU A 1 270 ? -5.686 10.064 22.143 1.00 94.88 270 LEU A C 1
ATOM 2272 O O . LEU A 1 270 ? -5.143 11.030 22.678 1.00 94.88 270 LEU A O 1
ATOM 2276 N N . LEU A 1 271 ? -6.333 10.175 20.981 1.00 94.56 271 LEU A N 1
ATOM 2277 C CA . LEU A 1 271 ? -6.441 11.419 20.208 1.00 94.56 271 LEU A CA 1
ATOM 2278 C C . LEU A 1 271 ? -7.222 12.535 20.922 1.00 94.56 271 LEU A C 1
ATOM 2280 O O . LEU A 1 271 ? -7.168 13.689 20.493 1.00 94.56 271 LEU A O 1
ATOM 2284 N N . LYS A 1 272 ? -7.913 12.249 22.034 1.00 93.69 272 LYS A N 1
ATOM 2285 C CA . LYS A 1 272 ? -8.498 13.299 22.888 1.00 93.69 272 LYS A CA 1
ATOM 2286 C C . LYS A 1 272 ? -7.422 14.122 23.602 1.00 93.69 272 LYS A C 1
ATOM 2288 O O . LYS A 1 272 ? -7.667 15.296 23.882 1.00 93.69 272 LYS A O 1
ATOM 2293 N N . ASN A 1 273 ? -6.244 13.543 23.847 1.00 92.31 273 ASN A N 1
ATOM 2294 C CA . ASN A 1 273 ? -5.097 14.218 24.448 1.00 92.31 273 ASN A CA 1
ATOM 2295 C C . ASN A 1 273 ? -4.359 15.080 23.405 1.00 92.31 273 ASN A C 1
ATOM 2297 O O . ASN A 1 273 ? -4.051 14.632 22.299 1.00 92.31 273 ASN A O 1
ATOM 2301 N N . ASP A 1 274 ? -4.047 16.323 23.774 1.00 90.75 274 ASP A N 1
ATOM 2302 C CA . ASP A 1 274 ? -3.388 17.300 22.902 1.00 90.75 274 ASP A CA 1
ATOM 2303 C C . ASP A 1 274 ? -1.997 16.866 22.430 1.00 90.75 274 ASP A C 1
ATOM 2305 O O . ASP A 1 274 ? -1.542 17.301 21.371 1.00 90.75 274 ASP A O 1
ATOM 2309 N N . GLU A 1 275 ? -1.320 15.991 23.173 1.00 92.19 275 GLU A N 1
ATOM 2310 C CA . GLU A 1 275 ? -0.050 15.408 22.745 1.00 92.19 275 GLU A CA 1
ATOM 2311 C C . GLU A 1 275 ? -0.214 14.577 21.463 1.00 92.19 275 GLU A C 1
ATOM 2313 O O . GLU A 1 275 ? 0.508 14.791 20.488 1.00 92.19 275 GLU A O 1
ATOM 2318 N N . PHE A 1 276 ? -1.221 13.702 21.410 1.00 91.62 276 PHE A N 1
ATOM 2319 C CA . PHE A 1 276 ? -1.489 12.879 20.229 1.00 91.62 276 PHE A CA 1
ATOM 2320 C C . PHE A 1 276 ? -2.083 13.682 19.073 1.00 91.62 276 PHE A C 1
ATOM 2322 O O . PHE A 1 276 ? -1.780 13.380 17.920 1.00 91.62 276 PHE A O 1
ATOM 2329 N N . LYS A 1 277 ? -2.834 14.759 19.340 1.00 90.81 277 LYS A N 1
ATOM 2330 C CA . LYS A 1 277 ? -3.284 15.686 18.281 1.00 90.81 277 LYS A CA 1
ATOM 2331 C C . LYS A 1 277 ? -2.118 16.372 17.566 1.00 90.81 277 LYS A C 1
ATOM 2333 O O . LYS A 1 277 ? -2.215 16.677 16.383 1.00 90.81 277 LYS A O 1
ATOM 2338 N N . LYS A 1 278 ? -0.996 16.613 18.258 1.00 90.31 278 LYS A N 1
ATOM 2339 C CA . LYS A 1 278 ? 0.218 17.176 17.632 1.00 90.31 278 LYS A CA 1
ATOM 2340 C C . LYS A 1 278 ? 0.923 16.176 16.716 1.00 90.31 278 LYS A C 1
ATOM 2342 O O . LYS A 1 278 ? 1.604 16.610 15.784 1.00 90.31 278 LYS A O 1
ATOM 2347 N N . ILE A 1 279 ? 0.770 14.879 16.991 1.00 89.62 279 ILE A N 1
ATOM 2348 C CA . ILE A 1 279 ? 1.271 13.785 16.152 1.00 89.62 279 ILE A CA 1
ATOM 2349 C C . ILE A 1 279 ? 0.350 13.607 14.940 1.00 89.62 279 ILE A C 1
ATOM 2351 O O . ILE A 1 279 ? 0.838 13.583 13.814 1.00 89.62 279 ILE A O 1
ATOM 2355 N N . ALA A 1 280 ? -0.964 13.539 15.167 1.00 89.44 280 ALA A N 1
ATOM 2356 C CA . ALA A 1 280 ? -1.966 13.321 14.131 1.00 89.44 280 ALA A CA 1
ATOM 2357 C C . ALA A 1 280 ? -2.524 14.638 13.568 1.00 89.44 280 ALA A C 1
ATOM 2359 O O . ALA A 1 280 ? -3.633 15.053 13.910 1.00 89.44 280 ALA A O 1
ATOM 2360 N N . LYS A 1 281 ? -1.743 15.320 12.721 1.00 86.94 281 LYS A N 1
ATOM 2361 C CA . LYS A 1 281 ? -2.129 16.627 12.159 1.00 86.94 281 LYS A CA 1
ATOM 2362 C C . LYS A 1 281 ? -3.133 16.496 11.022 1.00 86.94 281 LYS A C 1
ATOM 2364 O O . LYS A 1 281 ? -4.004 17.351 10.871 1.00 86.94 281 LYS A O 1
ATOM 2369 N N . PHE A 1 282 ? -2.992 15.446 10.226 1.00 85.38 282 PHE A N 1
ATOM 2370 C CA . PHE A 1 282 ? -3.884 15.105 9.127 1.00 85.38 282 PHE A CA 1
ATOM 2371 C C . PHE A 1 282 ? -4.669 13.823 9.447 1.00 85.38 282 PHE A C 1
ATOM 2373 O O . PHE A 1 282 ? -4.227 13.033 10.282 1.00 85.38 282 PHE A O 1
ATOM 2380 N N . PRO A 1 283 ? -5.823 13.582 8.794 1.00 82.06 283 PRO A N 1
ATOM 2381 C CA . PRO A 1 283 ? -6.603 12.359 9.000 1.00 82.06 283 PRO A CA 1
ATOM 2382 C C . PRO A 1 283 ? -5.776 11.070 8.865 1.00 82.06 283 PRO A C 1
ATOM 2384 O O . PRO A 1 283 ? -5.849 10.214 9.742 1.00 82.06 283 PRO A O 1
ATOM 2387 N N . ASP A 1 284 ? -4.915 10.984 7.849 1.00 82.12 284 ASP A N 1
ATOM 2388 C CA . ASP A 1 284 ? -4.043 9.830 7.603 1.00 82.12 284 ASP A CA 1
ATOM 2389 C C . ASP A 1 284 ? -2.982 9.620 8.700 1.00 82.12 284 ASP A C 1
ATOM 2391 O O . ASP A 1 284 ? -2.525 8.496 8.916 1.00 82.12 284 ASP A O 1
ATOM 2395 N N . ASP A 1 285 ? -2.602 10.675 9.433 1.00 88.94 285 ASP A N 1
ATOM 2396 C CA . ASP A 1 285 ? -1.612 10.581 10.512 1.00 88.94 285 ASP A CA 1
ATOM 2397 C C . ASP A 1 285 ? -2.167 9.819 11.729 1.00 88.94 285 ASP A C 1
ATOM 2399 O O . ASP A 1 285 ? -1.395 9.363 12.580 1.00 88.94 285 ASP A O 1
ATOM 2403 N N . LYS A 1 286 ? -3.493 9.612 11.810 1.00 93.38 286 LYS A N 1
ATOM 2404 C CA . LYS A 1 286 ? -4.114 8.732 12.815 1.00 93.38 286 LYS A CA 1
ATOM 2405 C C . LYS A 1 286 ? -3.516 7.325 12.789 1.00 93.38 286 LYS A C 1
ATOM 2407 O O . LYS A 1 286 ? -3.406 6.697 13.842 1.00 93.38 286 LYS A O 1
ATOM 2412 N N . ARG A 1 287 ? -3.022 6.864 11.635 1.00 93.81 287 ARG A N 1
ATOM 2413 C CA . ARG A 1 287 ? -2.314 5.582 11.489 1.00 93.81 287 ARG A CA 1
ATOM 2414 C C . ARG A 1 287 ? -1.064 5.494 12.356 1.00 93.81 287 ARG A C 1
ATOM 2416 O O . ARG A 1 287 ? -0.720 4.404 12.799 1.00 93.81 287 ARG A O 1
ATOM 2423 N N . ILE A 1 288 ? -0.390 6.615 12.626 1.00 94.50 288 ILE A N 1
ATOM 2424 C CA . ILE A 1 288 ? 0.779 6.652 13.519 1.00 94.50 288 ILE A CA 1
ATOM 2425 C C . ILE A 1 288 ? 0.343 6.319 14.948 1.00 94.50 288 ILE A C 1
ATOM 2427 O O . ILE A 1 288 ? 0.985 5.515 15.622 1.00 94.50 288 ILE A O 1
ATOM 2431 N N . VAL A 1 289 ? -0.775 6.897 15.395 1.00 95.69 289 VAL A N 1
ATOM 2432 C CA . VAL A 1 289 ? -1.342 6.638 16.726 1.00 95.69 289 VAL A CA 1
ATOM 2433 C C . VAL A 1 289 ? -1.893 5.218 16.811 1.00 95.69 289 VAL A C 1
ATOM 2435 O O . VAL A 1 289 ? -1.584 4.510 17.767 1.00 95.69 289 VAL A O 1
ATOM 2438 N N . CYS A 1 290 ? -2.592 4.746 15.779 1.00 95.62 290 CYS A N 1
ATOM 2439 C CA . CYS A 1 290 ? -3.030 3.353 15.715 1.00 95.62 290 CYS A CA 1
ATOM 2440 C C . CYS A 1 290 ? -1.841 2.381 15.753 1.00 95.62 290 CYS A C 1
ATOM 2442 O O . CYS A 1 290 ? -1.852 1.390 16.483 1.00 95.62 290 CYS A O 1
ATOM 2444 N N . LYS A 1 291 ? -0.738 2.703 15.065 1.00 95.88 291 LYS A N 1
ATOM 2445 C CA . LYS A 1 291 ? 0.489 1.904 15.125 1.00 95.88 291 LYS A CA 1
ATOM 2446 C C . LYS A 1 291 ? 1.092 1.874 16.534 1.00 95.88 291 LYS A C 1
ATOM 2448 O O . LYS A 1 291 ? 1.555 0.816 16.949 1.00 95.88 291 LYS A O 1
ATOM 2453 N N . ILE A 1 292 ? 1.050 2.980 17.281 1.00 96.44 292 ILE A N 1
ATOM 2454 C CA . ILE A 1 292 ? 1.448 3.019 18.701 1.00 96.44 292 ILE A CA 1
ATOM 2455 C C . ILE A 1 292 ? 0.591 2.052 19.529 1.00 96.44 292 ILE A C 1
ATOM 2457 O O . ILE A 1 292 ? 1.145 1.241 20.271 1.00 96.44 292 ILE A O 1
ATOM 2461 N N . VAL A 1 293 ? -0.737 2.097 19.372 1.00 96.56 293 VAL A N 1
ATOM 2462 C CA . VAL A 1 293 ? -1.679 1.198 20.066 1.00 96.56 293 VAL A CA 1
ATOM 2463 C C . VAL A 1 293 ? -1.398 -0.265 19.724 1.00 96.56 293 VAL A C 1
ATOM 2465 O O . VAL A 1 293 ? -1.293 -1.104 20.617 1.00 96.56 293 VAL A O 1
ATOM 2468 N N . HIS A 1 294 ? -1.186 -0.569 18.446 1.00 95.25 294 HIS A N 1
ATOM 2469 C CA . HIS A 1 294 ? -0.875 -1.919 17.995 1.00 95.25 294 HIS A CA 1
ATOM 2470 C C . HIS A 1 294 ? 0.446 -2.446 18.579 1.00 95.25 294 HIS A C 1
ATOM 2472 O O . HIS A 1 294 ? 0.513 -3.593 19.017 1.00 95.25 294 HIS A O 1
ATOM 2478 N N . GLU A 1 295 ? 1.497 -1.622 18.655 1.00 95.94 295 GLU A N 1
ATOM 2479 C CA . GLU A 1 295 ? 2.739 -2.016 19.336 1.00 95.94 295 GLU A CA 1
ATOM 2480 C C . GLU A 1 295 ? 2.509 -2.271 20.837 1.00 95.94 295 GLU A C 1
ATOM 2482 O O . GLU A 1 295 ? 3.070 -3.222 21.386 1.00 95.94 295 GLU A O 1
ATOM 2487 N N . CYS A 1 296 ? 1.627 -1.510 21.500 1.00 96.69 296 CYS A N 1
ATOM 2488 C CA . CYS A 1 296 ? 1.215 -1.813 22.874 1.00 96.69 296 CYS A CA 1
ATOM 2489 C C . CYS A 1 296 ? 0.541 -3.191 22.977 1.00 96.69 296 CYS A C 1
ATOM 2491 O O . CYS A 1 296 ? 0.844 -3.935 23.910 1.00 96.69 296 CYS A O 1
ATOM 2493 N N . PHE A 1 297 ? -0.313 -3.572 22.022 1.00 95.25 297 PHE A N 1
ATOM 2494 C CA . PHE A 1 297 ? -0.954 -4.897 22.006 1.00 95.25 297 PHE A CA 1
ATOM 2495 C C . PHE A 1 297 ? 0.078 -6.020 21.859 1.00 95.25 297 PHE A C 1
ATOM 2497 O O . PHE A 1 297 ? 0.064 -6.995 22.613 1.00 95.25 297 PHE A O 1
ATOM 2504 N N . LEU A 1 298 ? 1.048 -5.852 20.955 1.00 94.75 298 LEU A N 1
ATOM 2505 C CA . LEU A 1 298 ? 2.158 -6.797 20.800 1.00 94.75 298 LEU A CA 1
ATOM 2506 C C . LEU A 1 298 ? 3.000 -6.907 22.077 1.00 94.75 298 LEU A C 1
ATOM 2508 O O . LEU A 1 298 ? 3.469 -7.992 22.426 1.00 94.75 298 LEU A O 1
ATOM 2512 N N . MET A 1 299 ? 3.189 -5.800 22.794 1.00 95.69 299 MET A N 1
ATOM 2513 C CA . MET A 1 299 ? 3.855 -5.809 24.093 1.00 95.69 299 MET A CA 1
ATOM 2514 C C . MET A 1 299 ? 3.029 -6.560 25.144 1.00 95.69 299 MET A C 1
ATOM 2516 O O . MET A 1 299 ? 3.616 -7.356 25.874 1.00 95.69 299 MET A O 1
ATOM 2520 N N . ILE A 1 300 ? 1.703 -6.386 25.192 1.00 95.31 300 ILE A N 1
ATOM 2521 C CA . ILE A 1 300 ? 0.815 -7.140 26.099 1.00 95.31 300 ILE A CA 1
ATOM 2522 C C . ILE A 1 300 ? 1.009 -8.643 25.888 1.00 95.31 300 ILE A C 1
ATOM 2524 O O . ILE A 1 300 ? 1.305 -9.356 26.847 1.00 95.31 300 ILE A O 1
ATOM 2528 N N . GLY A 1 301 ? 0.974 -9.107 24.636 1.00 93.06 301 GLY A N 1
ATOM 2529 C CA . GLY A 1 301 ? 1.187 -10.521 24.310 1.00 93.06 301 GLY A CA 1
ATOM 2530 C C . GLY A 1 301 ? 2.545 -11.074 24.767 1.00 93.06 301 GLY A C 1
ATOM 2531 O O . GLY A 1 301 ? 2.655 -12.260 25.064 1.00 93.06 301 GLY A O 1
ATOM 2532 N N . ARG A 1 302 ? 3.578 -10.226 24.874 1.00 93.25 302 ARG A N 1
ATOM 2533 C CA . ARG A 1 302 ? 4.942 -10.641 25.252 1.00 93.25 302 ARG A CA 1
ATOM 2534 C C . ARG A 1 302 ? 5.239 -10.567 26.746 1.00 93.25 302 ARG A C 1
ATOM 2536 O O . ARG A 1 302 ? 6.033 -11.371 27.221 1.00 93.25 302 ARG A O 1
ATOM 2543 N N . LYS A 1 303 ? 4.700 -9.576 27.464 1.00 94.62 303 LYS A N 1
ATOM 2544 C CA . LYS A 1 303 ? 5.163 -9.257 28.829 1.00 94.62 303 LYS A CA 1
ATOM 2545 C C . LYS A 1 303 ? 4.069 -8.981 29.861 1.00 94.62 303 LYS A C 1
ATOM 2547 O O . LYS A 1 303 ? 4.412 -8.808 31.024 1.00 94.62 303 LYS A O 1
ATOM 2552 N N . SER A 1 304 ? 2.795 -8.895 29.472 1.00 94.31 304 SER A N 1
ATOM 2553 C CA . SER A 1 304 ? 1.726 -8.642 30.445 1.00 94.31 304 SER A CA 1
ATOM 2554 C C . SER A 1 304 ? 1.561 -9.833 31.388 1.00 94.31 304 SER A C 1
ATOM 2556 O O . SER A 1 304 ? 1.505 -10.982 30.945 1.00 94.31 304 SER A O 1
ATOM 2558 N N . GLU A 1 305 ? 1.445 -9.567 32.688 1.00 93.69 305 GLU A N 1
ATOM 2559 C CA . GLU A 1 305 ? 1.132 -10.584 33.703 1.00 93.69 305 GLU A CA 1
ATOM 2560 C C . GLU A 1 305 ? -0.376 -10.839 33.828 1.00 93.69 305 GLU A C 1
ATOM 2562 O O . GLU A 1 305 ? -0.780 -11.878 34.338 1.00 93.69 305 GLU A O 1
ATOM 2567 N N . ARG A 1 306 ? -1.215 -9.914 33.345 1.00 93.44 306 ARG A N 1
ATOM 2568 C CA . ARG A 1 306 ? -2.676 -9.932 33.543 1.00 93.44 306 ARG A CA 1
ATOM 2569 C C . ARG A 1 306 ? -3.451 -10.326 32.292 1.00 93.44 306 ARG A C 1
ATOM 2571 O O . ARG A 1 306 ? -4.532 -10.897 32.384 1.00 93.44 306 ARG A O 1
ATOM 2578 N N . LEU A 1 307 ? -2.914 -9.989 31.124 1.00 94.31 307 LEU A N 1
ATOM 2579 C CA . LEU A 1 307 ? -3.559 -10.177 29.833 1.00 94.31 307 LEU A CA 1
ATOM 2580 C C . LEU A 1 307 ? -2.671 -11.007 28.902 1.00 94.31 307 LEU A C 1
ATOM 2582 O O . LEU A 1 307 ? -1.441 -10.989 28.971 1.00 94.31 307 LEU A O 1
ATOM 2586 N N . SER A 1 308 ? -3.313 -11.739 28.006 1.00 92.38 308 SER A N 1
ATOM 2587 C CA . SER A 1 308 ? -2.718 -12.353 26.824 1.00 92.38 308 SER A CA 1
ATOM 2588 C C . SER A 1 308 ? -3.311 -11.696 25.581 1.00 92.38 308 SER A C 1
ATOM 2590 O O . SER A 1 308 ? -4.482 -11.319 25.600 1.00 92.38 308 SER A O 1
ATOM 2592 N N . TYR A 1 309 ? -2.512 -11.567 24.521 1.00 92.44 309 TYR A N 1
ATOM 2593 C CA . TYR A 1 309 ? -2.944 -11.036 23.229 1.00 92.44 309 TYR A CA 1
ATOM 2594 C C . TYR A 1 309 ? -2.461 -11.939 22.095 1.00 92.44 309 TYR A C 1
ATOM 2596 O O . TYR A 1 309 ? -1.258 -12.197 21.985 1.00 92.44 309 TYR A O 1
ATOM 2604 N N . CYS A 1 310 ? -3.384 -12.404 21.255 1.00 87.88 310 CYS A N 1
ATOM 2605 C CA . CYS A 1 310 ? -3.099 -13.275 20.117 1.00 87.88 310 CYS A CA 1
ATOM 2606 C C . CYS A 1 310 ? -4.141 -13.022 19.019 1.00 87.88 310 CYS A C 1
ATOM 2608 O O . CYS A 1 310 ? -5.321 -13.026 19.323 1.00 87.88 310 CYS A O 1
ATOM 2610 N N . TRP A 1 311 ? -3.731 -12.801 17.764 1.00 80.88 311 TRP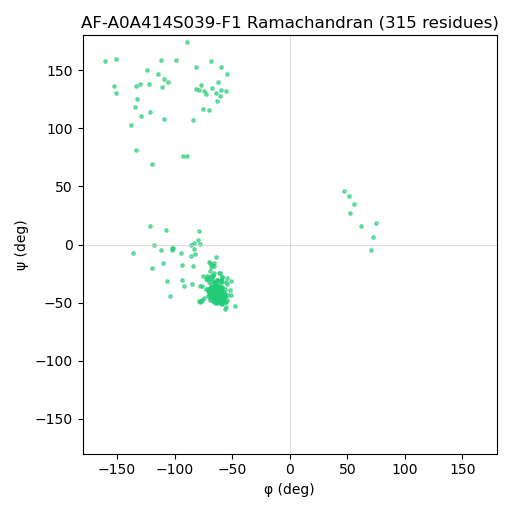 A N 1
ATOM 2611 C CA . TRP A 1 311 ? -4.650 -12.678 16.610 1.00 80.88 311 TRP A CA 1
ATOM 2612 C C . TRP A 1 311 ? -5.864 -11.747 16.822 1.00 80.88 311 TRP A C 1
ATOM 2614 O O . TRP A 1 311 ? -6.976 -12.094 16.453 1.00 80.88 311 TRP A O 1
ATOM 2624 N N . SER A 1 312 ? -5.642 -10.553 17.385 1.00 83.38 312 SER A N 1
ATOM 2625 C CA . SER A 1 312 ? -6.696 -9.568 17.713 1.00 83.38 312 SER A CA 1
ATOM 2626 C C . SER A 1 312 ? -7.601 -9.928 18.902 1.00 83.38 312 SER A C 1
ATOM 2628 O O . SER A 1 312 ? -8.516 -9.174 19.223 1.00 83.38 312 SER A O 1
ATOM 2630 N N . GLU A 1 313 ? -7.302 -11.008 19.618 1.00 90.00 313 GLU A N 1
ATOM 2631 C CA . GLU A 1 313 ? -8.058 -11.469 20.780 1.00 90.00 313 GLU A CA 1
ATOM 2632 C C . GLU A 1 313 ? -7.307 -11.182 22.084 1.00 90.00 313 GLU A C 1
ATOM 2634 O O . GLU A 1 313 ? -6.091 -11.390 22.187 1.00 90.00 313 GLU A O 1
ATOM 2639 N N . PHE A 1 314 ? -8.045 -10.753 23.110 1.00 92.94 314 PHE A N 1
ATOM 2640 C CA . PHE A 1 314 ? -7.537 -10.565 24.468 1.00 92.94 314 PHE A CA 1
ATOM 2641 C C . PHE A 1 314 ? -8.122 -11.596 25.428 1.00 92.94 314 PHE A C 1
ATOM 2643 O O . PHE A 1 314 ? -9.330 -11.833 25.453 1.00 92.94 314 PHE A O 1
ATOM 2650 N N . THR A 1 315 ? -7.267 -12.175 26.270 1.00 93.00 315 THR A N 1
ATOM 2651 C CA . THR A 1 315 ? -7.670 -13.135 27.309 1.00 93.00 315 THR A CA 1
ATOM 2652 C C . THR A 1 315 ? -7.084 -12.748 28.663 1.00 93.00 315 THR A C 1
ATOM 2654 O O . THR A 1 315 ? -5.918 -12.364 28.746 1.00 93.00 315 THR A O 1
ATOM 2657 N N . VAL A 1 316 ? -7.880 -12.858 29.725 1.00 92.25 316 VAL A N 1
ATOM 2658 C CA . VAL A 1 316 ? -7.428 -12.685 31.116 1.00 92.25 316 VAL A CA 1
ATOM 2659 C C . VAL A 1 316 ? -6.629 -13.912 31.553 1.00 92.25 316 VAL A C 1
ATOM 2661 O O . VAL A 1 316 ? -7.079 -15.037 31.333 1.00 92.25 316 VAL A O 1
ATOM 2664 N N . LYS A 1 317 ? -5.458 -13.688 32.153 1.00 89.50 317 LYS A N 1
ATOM 2665 C CA . LYS A 1 317 ? -4.599 -14.747 32.700 1.00 89.50 317 LYS A CA 1
ATOM 2666 C C . LYS A 1 317 ? -5.051 -15.224 34.074 1.00 89.50 317 LYS A C 1
ATOM 2668 O O . LYS A 1 317 ? -5.566 -14.388 34.852 1.00 89.50 317 LYS A O 1
#

Organism: NCBI:txid88431

Mean predicted aligned error: 11.11 Å

Radius of gyration: 31.04 Å; Cα contacts (8 Å, |Δi|>4): 266; chains: 1; bounding box: 92×37×79 Å

Secondary structure (DSSP, 8-state):
-HHHHHHHHHHHHHHHTSHHHHHHHHHHHHHHHHHHHHHHHHHHHHHHHHHTTS----HHHHHHHHHHHHHHHHHHHHHHHHHHHHHHHHHHHHHHHHHHHHHHHHHHHHHHHHHHHS----S-----TTHHHHHHHHHHHHTS--HHHHHHHHHHHHHHHHHHHHHHTT-HHHHHHHHHHHHHHHTT--SS--HHHHHHHHHHHHHHHHH----PPPPGGGSHHHHHHHHHHHHHHHHHHHHHHHHHHHHTT-SEEE-TTHHHHHHHHHTTSHHHHHH--SGGGHHHHHHHHHHHHHHHHHH-SSEEEETTEEEE-

Sequence (317 aa):
MNFTIAFIAIIMMYKRLGIFSYLKYTIGQYLPMVLIPGIALLIFCVITLYYEPETKLTKSELISFYGSFLAFVGAFCLGYFIYKRNEKNRFDEKIAKCKLLLNVLETTDQVMLRVSRYHFKPAFINYDPNWINYYYEYEALVKRADIDLKHTLSLHFNTVDKMNVAMADKDYELAGRIFEDYVWRENYSVKRYNSLEAKMCLISASHMYEYGYRKARMSWLDDPKVKKTVAEYSKAYYPIVETYIWNIMMKKNIRFMDNPDLDIEITDWLLKNDEFKKIAKFPDDKRIVCKIVHECFLMIGRKSERLSYCWSEFTVK

Nearest PDB structures (foldseek):
  7pp1-assembly1_AAA  TM=3.763E-01  e=5.480E+00  Homo sapiens
  1bxl-assembly1_A  TM=3.996E-01  e=6.935E+00  Escherichia coli
  8i7r-assembly1_B4  TM=1.244E-01  e=8.374E+00  Mus musculus